Protein AF-A0A163MHA9-F1 (afdb_monomer_lite)

Organism: Absidia glauca (NCBI:txid4829)

Radius of gyration: 27.1 Å; chains: 1; bounding box: 53×77×55 Å

Structure (mmCIF, N/CA/C/O backbone):
data_AF-A0A163MHA9-F1
#
_entry.id   AF-A0A163MHA9-F1
#
loop_
_atom_site.group_PDB
_atom_site.id
_atom_site.type_symbol
_atom_site.label_atom_id
_atom_site.label_alt_id
_atom_site.label_comp_id
_atom_site.label_asym_id
_atom_site.label_entity_id
_atom_site.label_seq_id
_atom_site.pdbx_PDB_ins_code
_atom_site.Cartn_x
_atom_site.Cartn_y
_atom_site.Cartn_z
_atom_site.occupancy
_atom_site.B_iso_or_equiv
_atom_site.auth_seq_id
_atom_site.auth_comp_id
_atom_site.auth_asym_id
_atom_site.auth_atom_id
_atom_site.pdbx_PDB_model_num
ATOM 1 N N . MET A 1 1 ? 33.458 3.943 -5.146 1.00 76.56 1 MET A N 1
ATOM 2 C CA . MET A 1 1 ? 33.722 3.329 -6.462 1.00 76.56 1 MET A CA 1
ATOM 3 C C . MET A 1 1 ? 32.455 3.453 -7.297 1.00 76.56 1 MET A C 1
ATOM 5 O O . MET A 1 1 ? 31.377 3.385 -6.712 1.00 76.56 1 MET A O 1
ATOM 9 N N . LYS A 1 2 ? 32.575 3.776 -8.588 1.00 82.62 2 LYS A N 1
ATOM 10 C CA . LYS A 1 2 ? 31.439 3.787 -9.519 1.00 82.62 2 LYS A CA 1
ATOM 11 C C . LYS A 1 2 ? 31.472 2.473 -10.280 1.00 82.62 2 LYS A C 1
ATOM 13 O O . LYS A 1 2 ? 32.533 2.117 -10.787 1.00 82.62 2 LYS A O 1
ATOM 18 N N . ASP A 1 3 ? 30.336 1.804 -10.356 1.00 88.81 3 ASP A N 1
ATOM 19 C CA . ASP A 1 3 ? 30.213 0.574 -11.123 1.00 88.81 3 ASP A CA 1
ATOM 20 C C . ASP A 1 3 ? 29.997 0.955 -12.587 1.00 88.81 3 ASP A C 1
ATOM 22 O O . ASP A 1 3 ? 29.201 1.844 -12.901 1.00 88.81 3 ASP A O 1
ATOM 26 N N . ILE A 1 4 ? 30.770 0.345 -13.485 1.00 91.00 4 ILE A N 1
ATOM 27 C CA . ILE A 1 4 ? 30.761 0.702 -14.911 1.00 91.00 4 ILE A CA 1
ATOM 28 C C . ILE A 1 4 ? 29.428 0.294 -15.542 1.00 91.00 4 ILE A C 1
ATOM 30 O O . ILE A 1 4 ? 28.826 1.076 -16.278 1.00 91.00 4 ILE A O 1
ATOM 34 N N . TYR A 1 5 ? 28.951 -0.900 -15.203 1.00 93.06 5 TYR A N 1
ATOM 35 C CA . TYR A 1 5 ? 27.735 -1.488 -15.735 1.00 93.06 5 TYR A CA 1
ATOM 36 C C . TYR A 1 5 ? 27.080 -2.353 -14.667 1.00 93.06 5 TYR A C 1
ATOM 38 O O . TYR A 1 5 ? 27.749 -3.186 -14.059 1.00 93.06 5 TYR A O 1
ATOM 46 N N . GLN A 1 6 ? 25.781 -2.161 -14.464 1.00 93.06 6 GLN A N 1
ATOM 47 C CA . GLN A 1 6 ? 24.965 -3.068 -13.676 1.00 93.06 6 GLN A CA 1
ATOM 48 C C . GLN A 1 6 ? 23.602 -3.219 -14.339 1.00 93.06 6 GLN A C 1
ATOM 50 O O . GLN A 1 6 ? 22.958 -2.228 -14.701 1.00 93.06 6 GLN A O 1
ATOM 55 N N . ASP A 1 7 ? 23.152 -4.460 -14.440 1.00 93.25 7 ASP A N 1
ATOM 56 C CA . ASP A 1 7 ? 21.848 -4.819 -14.956 1.00 93.25 7 ASP A CA 1
ATOM 57 C C . ASP A 1 7 ? 21.067 -5.729 -14.005 1.00 93.25 7 ASP A C 1
ATOM 59 O O . ASP A 1 7 ? 21.608 -6.334 -13.075 1.00 93.25 7 ASP A O 1
ATOM 63 N N . ASP A 1 8 ? 19.757 -5.762 -14.228 1.00 94.56 8 ASP A N 1
ATOM 64 C CA . ASP A 1 8 ? 18.830 -6.684 -13.589 1.00 94.56 8 ASP A CA 1
ATOM 65 C C . ASP A 1 8 ? 17.673 -6.997 -14.548 1.00 94.56 8 ASP A C 1
ATOM 67 O O . ASP A 1 8 ? 17.278 -6.155 -15.361 1.00 94.56 8 ASP A O 1
ATOM 71 N N . GLU A 1 9 ? 17.121 -8.203 -14.458 1.00 94.06 9 GLU A N 1
ATOM 72 C CA . GLU A 1 9 ? 16.123 -8.716 -15.400 1.00 94.06 9 GLU A CA 1
ATOM 73 C C . GLU A 1 9 ? 14.860 -9.211 -14.685 1.00 94.06 9 GLU A C 1
ATOM 75 O O . GLU A 1 9 ? 14.915 -9.828 -13.620 1.00 94.06 9 GLU A O 1
ATOM 80 N N . LEU A 1 10 ? 13.697 -8.963 -15.289 1.00 94.31 10 LEU A N 1
ATOM 81 C CA . LEU A 1 10 ? 12.388 -9.379 -14.795 1.00 94.31 10 LEU A CA 1
ATOM 82 C C . LEU A 1 10 ? 11.607 -10.092 -15.899 1.00 94.31 10 LEU A C 1
ATOM 84 O O . LEU A 1 10 ? 11.450 -9.565 -16.998 1.00 94.31 10 LEU A O 1
ATOM 88 N N . ILE A 1 11 ? 11.092 -11.277 -15.582 1.00 93.25 11 ILE A N 1
ATOM 89 C CA . ILE A 1 11 ? 10.260 -12.077 -16.484 1.00 93.25 11 ILE A CA 1
ATOM 90 C C . ILE A 1 11 ? 8.808 -11.607 -16.353 1.00 93.25 11 ILE A C 1
ATOM 92 O O . ILE A 1 11 ? 8.293 -11.493 -15.239 1.00 93.25 11 ILE A O 1
ATOM 96 N N . ILE A 1 12 ? 8.156 -11.338 -17.482 1.00 92.31 12 ILE A N 1
ATOM 97 C CA . ILE A 1 12 ? 6.740 -10.978 -17.550 1.00 92.31 12 ILE A CA 1
ATOM 98 C C . ILE A 1 12 ? 5.920 -12.272 -17.707 1.00 92.31 12 ILE A C 1
ATOM 100 O O . ILE A 1 12 ? 6.191 -13.057 -18.615 1.00 92.31 12 ILE A O 1
ATOM 104 N N . PRO A 1 13 ? 4.922 -12.528 -16.843 1.00 90.38 13 PRO A N 1
ATOM 105 C CA . PRO A 1 13 ? 4.033 -13.672 -16.996 1.00 90.38 13 PRO A CA 1
ATOM 106 C C . PRO A 1 13 ? 3.066 -13.480 -18.174 1.00 90.38 13 PRO A C 1
ATOM 108 O O . PRO A 1 13 ? 2.717 -12.358 -18.548 1.00 90.38 13 PRO A O 1
ATOM 111 N N . GLN A 1 14 ? 2.575 -14.592 -18.722 1.00 87.75 14 GLN A N 1
ATOM 112 C CA . GLN A 1 14 ? 1.603 -14.577 -19.815 1.00 87.75 14 GLN A CA 1
ATOM 113 C C . GLN A 1 14 ? 0.304 -13.865 -19.402 1.00 87.75 14 GLN A C 1
ATOM 115 O O . GLN A 1 14 ? -0.155 -13.981 -18.266 1.00 87.75 14 GLN A O 1
ATOM 120 N N . GLY A 1 15 ? -0.295 -13.119 -20.334 1.00 85.56 15 GLY A N 1
ATOM 121 C CA . GLY A 1 15 ? -1.545 -12.383 -20.102 1.00 85.56 15 GLY A CA 1
ATOM 122 C C . GLY A 1 15 ? -1.376 -10.981 -19.504 1.00 85.56 15 GLY A C 1
ATOM 123 O O . GLY A 1 15 ? -2.373 -10.290 -19.296 1.00 85.56 15 GLY A O 1
ATOM 124 N N . VAL A 1 16 ? -0.140 -10.527 -19.276 1.00 92.69 16 VAL A N 1
ATOM 125 C CA . VAL A 1 16 ? 0.163 -9.157 -18.841 1.00 92.69 16 VAL A CA 1
ATOM 126 C C . VAL A 1 16 ? 0.872 -8.406 -19.961 1.00 92.69 16 VAL A C 1
ATOM 128 O O . VAL A 1 16 ? 1.881 -8.866 -20.488 1.00 92.69 16 VAL A O 1
ATOM 131 N N . LYS A 1 17 ? 0.364 -7.224 -20.318 1.00 92.06 17 LYS A N 1
ATOM 132 C CA . LYS A 1 17 ? 1.016 -6.333 -21.285 1.00 92.06 17 LYS A CA 1
ATOM 133 C C . LYS A 1 17 ? 1.633 -5.155 -20.546 1.00 92.06 17 LYS A C 1
ATOM 135 O O . LYS A 1 17 ? 0.928 -4.403 -19.868 1.00 92.06 17 LYS A O 1
ATOM 140 N N . VAL A 1 18 ? 2.941 -4.984 -20.702 1.00 93.12 18 VAL A N 1
ATOM 141 C CA . VAL A 1 18 ? 3.684 -3.838 -20.172 1.00 93.12 18 VAL A CA 1
ATOM 142 C C . VAL A 1 18 ? 4.021 -2.905 -21.326 1.00 93.12 18 VAL A C 1
ATOM 144 O O . VAL A 1 18 ? 4.595 -3.338 -22.320 1.00 93.12 18 VAL A O 1
ATOM 147 N N . SER A 1 19 ? 3.692 -1.624 -21.198 1.00 92.25 19 SER A N 1
ATOM 148 C CA . SER A 1 19 ? 4.175 -0.582 -22.104 1.00 92.25 19 SER A CA 1
ATOM 149 C C . SER A 1 19 ? 5.026 0.429 -21.356 1.00 92.25 19 SER A C 1
ATOM 151 O O . SER A 1 19 ? 4.705 0.842 -20.242 1.00 92.25 19 SER A O 1
ATOM 153 N N . ILE A 1 20 ? 6.131 0.812 -21.989 1.00 91.44 20 ILE A N 1
ATOM 154 C CA . ILE A 1 20 ? 7.109 1.745 -21.442 1.00 91.44 20 ILE A CA 1
ATOM 155 C C . ILE A 1 20 ? 7.197 2.919 -22.406 1.00 91.44 20 ILE A C 1
ATOM 157 O O . ILE A 1 20 ? 7.550 2.747 -23.572 1.00 91.44 20 ILE A O 1
ATOM 161 N N . LYS A 1 21 ? 6.862 4.116 -21.922 1.00 89.81 21 LYS A N 1
ATOM 162 C CA . LYS A 1 21 ? 7.056 5.370 -22.655 1.00 89.81 21 LYS A CA 1
ATOM 163 C C . LYS A 1 21 ? 8.057 6.212 -21.878 1.00 89.81 21 LYS A C 1
ATOM 165 O O . LYS A 1 21 ? 7.737 6.751 -20.822 1.00 89.81 21 LYS A O 1
ATOM 170 N N . ALA A 1 22 ? 9.285 6.293 -22.388 1.00 86.50 22 ALA A N 1
ATOM 171 C CA . ALA A 1 22 ? 10.429 6.855 -21.671 1.00 86.50 22 ALA A CA 1
ATOM 172 C C . ALA A 1 22 ? 10.659 6.165 -20.310 1.00 86.50 22 ALA A C 1
ATOM 174 O O . ALA A 1 22 ? 11.219 5.075 -20.269 1.00 86.50 22 ALA A O 1
ATOM 175 N N . ARG A 1 23 ? 10.228 6.782 -19.204 1.00 89.06 23 ARG A N 1
ATOM 176 C CA . ARG A 1 23 ? 10.340 6.237 -17.835 1.00 89.06 23 ARG A CA 1
ATOM 177 C C . ARG A 1 23 ? 8.986 6.139 -17.124 1.00 89.06 23 ARG A C 1
ATOM 179 O O . ARG A 1 23 ? 8.941 5.996 -15.905 1.00 89.06 23 ARG A O 1
ATOM 186 N N . ASP A 1 24 ? 7.898 6.227 -17.882 1.00 92.31 24 ASP A N 1
ATOM 187 C CA . ASP A 1 24 ? 6.545 5.970 -17.398 1.00 92.31 24 ASP A CA 1
ATOM 188 C C . ASP A 1 24 ? 6.158 4.541 -17.791 1.00 92.31 24 ASP A C 1
ATOM 190 O O . ASP A 1 24 ? 6.175 4.179 -18.975 1.00 92.31 24 ASP A O 1
ATOM 194 N N . ILE A 1 25 ? 5.872 3.717 -16.782 1.00 93.56 25 ILE A N 1
ATOM 195 C CA . ILE A 1 25 ? 5.548 2.301 -16.940 1.00 93.56 25 ILE A CA 1
ATOM 196 C C . ILE A 1 25 ? 4.056 2.128 -16.722 1.00 93.56 25 ILE A C 1
ATOM 198 O O . ILE A 1 25 ? 3.528 2.427 -15.652 1.00 93.56 25 ILE A O 1
ATOM 202 N N . THR A 1 26 ? 3.392 1.574 -17.723 1.00 94.81 26 THR A N 1
ATOM 203 C CA . THR A 1 26 ? 1.983 1.196 -17.652 1.00 94.81 26 THR A CA 1
ATOM 204 C C . THR A 1 26 ? 1.870 -0.313 -17.791 1.00 94.81 26 THR A C 1
ATOM 206 O O . THR A 1 26 ? 2.299 -0.878 -18.799 1.00 94.81 26 THR A O 1
ATOM 209 N N . VAL A 1 27 ? 1.300 -0.962 -16.782 1.00 95.38 27 VAL A N 1
ATOM 210 C CA . VAL A 1 27 ? 1.062 -2.405 -16.746 1.00 95.38 27 VAL A CA 1
ATOM 211 C C . VAL A 1 27 ? -0.433 -2.638 -16.882 1.00 95.38 27 VAL A C 1
ATOM 213 O O . VAL A 1 27 ? -1.231 -2.068 -16.140 1.00 95.38 27 VAL A O 1
ATOM 216 N N . THR A 1 28 ? -0.814 -3.473 -17.838 1.00 94.56 28 THR A N 1
ATOM 217 C CA . THR A 1 28 ? -2.210 -3.815 -18.109 1.00 94.56 28 THR A CA 1
ATOM 218 C C . THR A 1 28 ? -2.400 -5.318 -17.964 1.00 94.56 28 THR A C 1
ATOM 220 O O . THR A 1 28 ? -1.591 -6.108 -18.455 1.00 94.56 28 THR A O 1
ATOM 223 N N . GLY A 1 29 ? -3.449 -5.705 -17.249 1.00 93.06 29 GLY A N 1
ATOM 224 C CA . GLY A 1 29 ? -3.786 -7.096 -16.984 1.00 93.06 29 GLY A CA 1
ATOM 225 C C . GLY A 1 29 ? -5.294 -7.286 -16.818 1.00 93.06 29 GLY A C 1
ATOM 226 O O . GLY A 1 29 ? -6.061 -6.344 -17.032 1.00 93.06 29 GLY A O 1
ATOM 227 N N . PRO A 1 30 ? -5.735 -8.492 -16.432 1.00 92.00 30 PRO A N 1
ATOM 228 C CA . PRO A 1 30 ? -7.154 -8.844 -16.382 1.00 92.00 30 PRO A CA 1
ATOM 229 C C . PRO A 1 30 ? -7.948 -8.019 -15.360 1.00 92.00 30 PRO A C 1
ATOM 231 O O . PRO A 1 30 ? -9.094 -7.667 -15.621 1.00 92.00 30 PRO A O 1
ATOM 234 N N . ARG A 1 31 ? -7.348 -7.665 -14.214 1.00 87.81 31 ARG A N 1
ATOM 235 C CA . ARG A 1 31 ? -8.032 -6.905 -13.151 1.00 87.81 31 ARG A CA 1
ATOM 236 C C . ARG A 1 31 ? -8.039 -5.392 -13.367 1.00 87.81 31 ARG A C 1
ATOM 238 O O . ARG A 1 31 ? -8.705 -4.677 -12.619 1.00 87.81 31 ARG A O 1
ATOM 245 N N . GLY A 1 32 ? -7.264 -4.888 -14.327 1.00 91.00 32 GLY A N 1
ATOM 246 C CA . GLY A 1 32 ? -7.177 -3.462 -14.623 1.00 91.00 32 GLY A CA 1
ATOM 247 C C . GLY A 1 32 ? -5.791 -3.007 -15.065 1.00 91.00 32 GLY A C 1
ATOM 248 O O . GLY A 1 32 ? -4.933 -3.793 -15.472 1.00 91.00 32 GLY A O 1
ATOM 249 N N . THR A 1 33 ? -5.585 -1.695 -14.987 1.00 94.06 33 THR A N 1
ATOM 250 C CA . THR A 1 33 ? -4.381 -1.021 -15.474 1.00 94.06 33 THR A CA 1
ATOM 251 C C . THR A 1 33 ? -3.737 -0.202 -14.365 1.00 94.06 33 THR A C 1
ATOM 253 O O . THR A 1 33 ? -4.425 0.565 -13.694 1.00 94.06 33 THR A O 1
ATOM 256 N N . LEU A 1 34 ? -2.421 -0.323 -14.201 1.00 94.88 34 LEU A N 1
ATOM 257 C CA . LEU A 1 34 ? -1.630 0.462 -13.255 1.00 94.88 34 LEU A CA 1
ATOM 258 C C . LEU A 1 34 ? -0.590 1.290 -14.005 1.00 94.88 34 LEU A C 1
ATOM 260 O O . LEU A 1 34 ? -0.000 0.829 -14.982 1.00 94.88 34 LEU A O 1
ATOM 264 N N . ASN A 1 35 ? -0.360 2.512 -13.535 1.00 94.62 35 ASN A N 1
ATOM 265 C CA . ASN A 1 35 ? 0.636 3.424 -14.083 1.00 94.62 35 ASN A CA 1
ATOM 266 C C . ASN A 1 35 ? 1.564 3.906 -12.964 1.00 94.62 35 ASN A C 1
ATOM 268 O O . ASN A 1 35 ? 1.091 4.307 -11.898 1.00 94.62 35 ASN A O 1
ATOM 272 N N . LYS A 1 36 ? 2.875 3.893 -13.212 1.00 93.62 36 LYS A N 1
ATOM 273 C CA . LYS A 1 36 ? 3.883 4.475 -12.323 1.00 93.62 36 LYS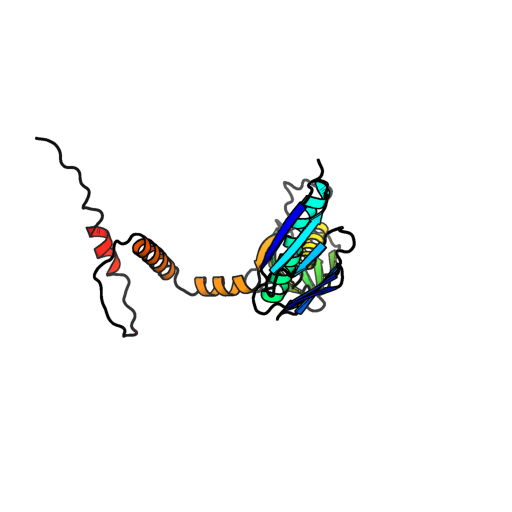 A CA 1
ATOM 274 C C . LYS A 1 36 ? 4.894 5.293 -13.118 1.00 93.62 36 LYS A C 1
ATOM 276 O O . LYS A 1 36 ? 5.467 4.835 -14.106 1.00 93.62 36 LYS A O 1
ATOM 281 N N . ASN A 1 37 ? 5.141 6.503 -12.624 1.00 93.81 37 ASN A N 1
ATOM 282 C CA . ASN A 1 37 ? 6.129 7.428 -13.160 1.00 93.81 37 ASN A CA 1
ATOM 283 C C . ASN A 1 37 ? 7.458 7.273 -12.410 1.00 93.81 37 ASN A C 1
ATOM 285 O O . ASN A 1 37 ? 7.518 7.455 -11.193 1.00 93.81 37 ASN A O 1
ATOM 289 N N . LEU A 1 38 ? 8.533 6.969 -13.140 1.00 91.81 38 LEU A N 1
ATOM 290 C CA . LEU A 1 38 ? 9.882 6.792 -12.593 1.00 91.81 38 LEU A CA 1
ATOM 291 C C . LEU A 1 38 ? 10.881 7.806 -13.165 1.00 91.81 38 LEU A C 1
ATOM 293 O O . LEU A 1 38 ? 12.087 7.561 -13.181 1.00 91.81 38 LEU A O 1
ATOM 297 N N . ARG A 1 39 ? 10.412 8.975 -13.621 1.00 90.50 39 ARG A N 1
ATOM 298 C CA . ARG A 1 39 ? 11.268 9.996 -14.255 1.00 90.50 39 ARG A CA 1
ATOM 299 C C . ARG A 1 39 ? 12.396 10.497 -13.355 1.00 90.50 39 ARG A C 1
ATOM 301 O O . ARG A 1 39 ? 13.461 10.838 -13.858 1.00 90.50 39 ARG A O 1
ATOM 308 N N . HIS A 1 40 ? 12.180 10.496 -12.041 1.00 90.25 40 HIS A N 1
ATOM 309 C CA . HIS A 1 40 ? 13.166 10.919 -11.046 1.00 90.25 40 HIS A CA 1
ATOM 310 C C . HIS A 1 40 ? 14.393 9.991 -10.956 1.00 90.25 40 HIS A C 1
ATOM 312 O O . HIS A 1 40 ? 15.431 10.399 -10.439 1.00 90.25 40 HIS A O 1
ATOM 318 N N . LEU A 1 41 ? 14.298 8.752 -11.451 1.00 89.62 41 LEU A N 1
ATOM 319 C CA . LEU A 1 41 ? 15.397 7.790 -11.437 1.00 89.62 41 LEU A CA 1
ATOM 320 C C . LEU A 1 41 ? 16.134 7.807 -12.774 1.00 89.62 41 LEU A C 1
ATOM 322 O O . LEU A 1 41 ? 15.527 7.690 -13.837 1.00 89.62 41 LEU A O 1
ATOM 326 N N . ASN A 1 42 ? 17.462 7.893 -12.718 1.00 88.75 42 ASN A N 1
ATOM 327 C CA . ASN A 1 42 ? 18.338 7.786 -13.885 1.00 88.75 42 ASN A CA 1
ATOM 328 C C . ASN A 1 42 ? 18.661 6.319 -14.177 1.00 88.75 42 ASN A C 1
ATOM 330 O O . ASN A 1 42 ? 19.766 5.856 -13.910 1.00 88.75 42 ASN A O 1
ATOM 334 N N . ILE A 1 43 ? 17.660 5.593 -14.673 1.00 90.25 43 ILE A N 1
ATOM 335 C CA . ILE A 1 43 ? 17.750 4.179 -15.051 1.00 90.25 43 ILE A CA 1
ATOM 336 C C . ILE A 1 43 ? 17.214 4.039 -16.471 1.00 90.25 43 ILE A C 1
ATOM 338 O O . ILE A 1 43 ? 16.252 4.713 -16.854 1.00 90.25 43 ILE A O 1
ATOM 342 N N . GLU A 1 44 ? 17.844 3.173 -17.251 1.00 91.00 44 GLU A N 1
ATOM 343 C CA . GLU A 1 44 ? 17.359 2.787 -18.564 1.00 91.00 44 GLU A CA 1
ATOM 344 C C . GLU A 1 44 ? 16.541 1.497 -18.454 1.00 91.00 44 GLU A C 1
ATOM 346 O O . GLU A 1 44 ? 16.971 0.532 -17.823 1.00 91.00 44 GLU A O 1
ATOM 351 N N . ILE A 1 45 ? 15.348 1.486 -19.047 1.00 92.12 45 ILE A N 1
ATOM 352 C CA . ILE A 1 45 ? 14.440 0.336 -19.015 1.00 92.12 45 ILE A CA 1
ATOM 353 C C . ILE A 1 45 ? 14.201 -0.103 -20.450 1.00 92.12 45 ILE A C 1
ATOM 355 O O . ILE A 1 45 ? 13.718 0.679 -21.269 1.00 92.12 45 ILE A O 1
ATOM 359 N N . LYS A 1 46 ? 14.566 -1.345 -20.758 1.00 90.56 46 LYS A N 1
ATOM 360 C CA . LYS A 1 46 ? 14.489 -1.918 -22.102 1.00 90.56 46 LYS A CA 1
ATOM 361 C C . LYS A 1 46 ? 13.759 -3.250 -22.073 1.00 90.56 46 LYS A C 1
ATOM 363 O O . LYS A 1 46 ? 13.803 -3.974 -21.082 1.00 90.56 46 LYS A O 1
ATOM 368 N N . PHE A 1 47 ? 13.138 -3.597 -23.192 1.00 90.12 47 PHE A N 1
ATOM 369 C CA . PHE A 1 47 ? 12.703 -4.966 -23.437 1.00 90.12 47 PHE A CA 1
ATOM 370 C C . PHE A 1 47 ? 13.903 -5.788 -23.911 1.00 90.12 47 PHE A C 1
ATOM 372 O O . PHE A 1 47 ? 14.577 -5.414 -24.870 1.00 90.12 47 PHE A O 1
ATOM 379 N N . ALA A 1 48 ? 14.183 -6.893 -23.226 1.00 85.38 48 ALA A N 1
ATOM 380 C CA . ALA A 1 48 ? 15.189 -7.877 -23.613 1.00 85.38 48 ALA A CA 1
ATOM 381 C C . ALA A 1 48 ? 14.479 -9.094 -24.230 1.00 85.38 48 ALA A C 1
ATOM 383 O O . ALA A 1 48 ? 14.411 -10.166 -23.634 1.00 85.38 48 ALA A O 1
ATOM 384 N N . GLY A 1 49 ? 13.892 -8.905 -25.416 1.00 83.62 49 GLY A N 1
ATOM 385 C CA . GLY A 1 49 ? 13.016 -9.886 -26.071 1.00 83.62 49 GLY A CA 1
ATOM 386 C C . GLY A 1 49 ? 11.528 -9.590 -25.854 1.00 83.62 49 GLY A C 1
ATOM 387 O O . GLY A 1 49 ? 11.168 -8.458 -25.540 1.00 83.62 49 GLY A O 1
ATOM 388 N N . GLN A 1 50 ? 10.661 -10.592 -26.049 1.00 77.62 50 GLN A N 1
ATOM 389 C CA . GLN A 1 50 ? 9.202 -10.422 -25.921 1.00 77.62 50 GLN A CA 1
ATOM 390 C C . GLN A 1 50 ? 8.720 -10.462 -24.460 1.00 77.62 50 GLN A C 1
ATOM 392 O O . GLN A 1 50 ? 7.871 -9.660 -24.082 1.00 77.62 50 GLN A O 1
ATOM 397 N N . ASP A 1 51 ? 9.333 -11.308 -23.623 1.00 86.94 51 ASP A N 1
ATOM 398 C CA . ASP A 1 51 ? 8.807 -11.621 -22.282 1.00 86.94 51 ASP A CA 1
ATOM 399 C C . ASP A 1 51 ? 9.703 -11.147 -21.128 1.00 86.94 51 ASP A C 1
ATOM 401 O O . ASP A 1 51 ? 9.457 -11.476 -19.967 1.00 86.94 51 ASP A O 1
ATOM 405 N N . LYS A 1 52 ? 10.777 -10.400 -21.411 1.00 91.00 52 LYS A N 1
ATOM 406 C CA . LYS A 1 52 ? 11.720 -9.947 -20.378 1.00 91.00 52 LYS A CA 1
ATOM 407 C C . LYS A 1 52 ? 11.925 -8.442 -20.408 1.00 91.00 52 LYS A C 1
ATOM 409 O O . LYS A 1 52 ? 12.148 -7.840 -21.459 1.00 91.00 52 LYS A O 1
ATOM 414 N N . LEU A 1 53 ? 11.920 -7.851 -19.221 1.00 92.44 53 LEU A N 1
ATOM 415 C CA . LEU A 1 53 ? 12.329 -6.476 -18.972 1.00 92.44 53 LEU A CA 1
ATOM 416 C C . LEU A 1 53 ? 13.728 -6.454 -18.388 1.00 92.44 53 LEU A C 1
ATOM 418 O O . LEU A 1 53 ? 14.030 -7.206 -17.466 1.00 92.44 53 LEU A O 1
ATOM 422 N N . LYS A 1 54 ? 14.554 -5.553 -18.903 1.00 93.44 54 LYS A N 1
ATOM 423 C CA . LYS A 1 54 ? 15.916 -5.325 -18.448 1.00 93.44 54 LYS A CA 1
ATOM 424 C C . LYS A 1 54 ? 16.053 -3.897 -17.944 1.00 93.44 54 LYS A C 1
ATOM 426 O O . LYS A 1 54 ? 15.699 -2.942 -18.637 1.00 93.44 54 LYS A O 1
ATOM 431 N N . PHE A 1 55 ? 16.571 -3.767 -16.733 1.00 93.81 55 PHE A N 1
ATOM 432 C CA . PHE A 1 55 ? 16.872 -2.501 -16.079 1.00 93.81 55 PHE A CA 1
ATOM 433 C C . PHE A 1 55 ? 18.384 -2.328 -16.077 1.00 93.81 55 PHE A C 1
ATOM 435 O O . PHE A 1 55 ? 19.094 -3.210 -15.603 1.00 93.81 55 PHE A O 1
ATOM 442 N N . VAL A 1 56 ? 18.877 -1.217 -16.617 1.00 92.94 56 VAL A N 1
ATOM 443 C CA . VAL A 1 56 ? 20.312 -0.982 -16.799 1.00 92.94 56 VAL A CA 1
ATOM 444 C C . VAL A 1 56 ? 20.704 0.366 -16.218 1.00 92.94 56 VAL A C 1
ATOM 446 O O . VAL A 1 56 ? 20.023 1.377 -16.416 1.00 92.94 56 VAL A O 1
ATOM 449 N N . VAL A 1 57 ? 21.838 0.386 -15.521 1.00 93.75 57 VAL A N 1
ATOM 450 C CA . VAL A 1 57 ? 22.517 1.612 -15.103 1.00 93.75 57 VAL A CA 1
ATOM 451 C C . VAL A 1 57 ? 23.960 1.567 -15.578 1.00 93.75 57 VAL A C 1
ATOM 453 O O . VAL A 1 57 ? 24.685 0.603 -15.339 1.00 93.75 57 VAL A O 1
ATOM 456 N N . TYR A 1 58 ? 24.381 2.658 -16.209 1.00 92.19 58 TYR A N 1
ATOM 457 C CA . TYR A 1 58 ? 25.764 2.894 -16.604 1.00 92.19 58 TYR A CA 1
ATOM 458 C C . TYR A 1 58 ? 26.415 3.879 -15.638 1.00 92.19 58 TYR A C 1
ATOM 460 O O . TYR A 1 58 ? 25.795 4.872 -15.249 1.00 92.19 58 TYR A O 1
ATOM 468 N N . HIS A 1 59 ? 27.668 3.619 -15.267 1.00 91.56 59 HIS A N 1
ATOM 469 C CA . HIS A 1 59 ? 28.471 4.498 -14.408 1.00 91.56 59 HIS A CA 1
ATOM 470 C C . HIS A 1 59 ? 27.762 4.921 -13.106 1.00 91.56 59 HIS A C 1
ATOM 472 O O . HIS A 1 59 ? 27.854 6.069 -12.655 1.00 91.56 59 HIS A O 1
ATOM 478 N N . GLY A 1 60 ? 27.041 3.981 -12.494 1.00 89.69 60 GLY A N 1
ATOM 479 C CA . GLY A 1 60 ? 26.249 4.211 -11.295 1.00 89.69 60 GLY A CA 1
ATOM 480 C C . GLY A 1 60 ? 27.117 4.305 -10.042 1.00 89.69 60 GLY A C 1
ATOM 481 O O . GLY A 1 60 ? 27.979 3.469 -9.785 1.00 89.69 60 GLY A O 1
ATOM 482 N N . GLY A 1 61 ? 26.870 5.311 -9.204 1.00 92.06 61 GLY A N 1
ATOM 483 C CA . GLY A 1 61 ? 27.304 5.239 -7.807 1.00 92.06 61 GLY A CA 1
ATOM 484 C C . GLY A 1 61 ? 26.470 4.213 -7.029 1.00 92.06 61 GLY A C 1
ATOM 485 O O . GLY A 1 61 ? 25.358 3.880 -7.439 1.00 92.06 61 GLY A O 1
ATOM 486 N N . ARG A 1 62 ? 26.938 3.797 -5.845 1.00 91.00 62 ARG A N 1
ATOM 487 C CA . ARG A 1 62 ? 26.250 2.820 -4.970 1.00 91.00 62 ARG A CA 1
ATOM 488 C C . ARG A 1 62 ? 24.746 3.088 -4.783 1.00 91.00 62 ARG A C 1
ATOM 490 O O . ARG A 1 62 ? 23.952 2.154 -4.761 1.00 91.00 62 ARG A O 1
ATOM 497 N N . LYS A 1 63 ? 24.345 4.362 -4.661 1.00 90.62 63 LYS A N 1
ATOM 498 C CA . LYS A 1 63 ? 22.931 4.761 -4.523 1.00 90.62 63 LYS A CA 1
ATOM 499 C C . LYS A 1 63 ? 22.107 4.449 -5.778 1.00 90.62 63 LYS A C 1
ATOM 501 O O . LYS A 1 63 ? 20.998 3.953 -5.652 1.00 90.62 63 LYS A O 1
ATOM 506 N N . HIS A 1 64 ? 22.654 4.703 -6.965 1.00 90.69 64 HIS A N 1
ATOM 507 C CA . HIS A 1 64 ? 21.968 4.457 -8.237 1.00 90.69 64 HIS A CA 1
ATOM 508 C C . HIS A 1 64 ? 21.838 2.965 -8.537 1.00 90.69 64 HIS A C 1
ATOM 510 O O . HIS A 1 64 ? 20.787 2.523 -8.986 1.00 90.69 64 HIS A O 1
ATOM 516 N N . VAL A 1 65 ? 22.874 2.186 -8.218 1.00 92.12 65 VAL A N 1
ATOM 517 C CA . VAL A 1 65 ? 22.855 0.724 -8.361 1.00 92.12 65 VAL A CA 1
ATOM 518 C C . VAL A 1 65 ? 21.759 0.097 -7.494 1.00 92.12 65 VAL A C 1
ATOM 520 O O . VAL A 1 65 ? 21.009 -0.755 -7.963 1.00 92.12 65 VAL A O 1
ATOM 523 N N . ALA A 1 66 ? 21.578 0.580 -6.260 1.00 91.81 66 ALA A N 1
ATOM 524 C CA . ALA A 1 66 ? 20.511 0.099 -5.381 1.00 91.81 66 ALA A CA 1
ATOM 525 C C . ALA A 1 66 ? 19.098 0.347 -5.948 1.00 91.81 66 ALA A C 1
ATOM 527 O O . ALA A 1 66 ? 18.195 -0.461 -5.725 1.00 91.81 66 ALA A O 1
ATOM 528 N N . CYS A 1 67 ? 18.901 1.429 -6.711 1.00 92.62 67 CYS A N 1
ATOM 529 C CA . CYS A 1 67 ? 17.603 1.763 -7.296 1.00 92.62 67 CYS A CA 1
ATOM 530 C C . CYS A 1 67 ? 17.125 0.740 -8.339 1.00 92.62 67 CYS A C 1
ATOM 532 O O . CYS A 1 67 ? 15.916 0.608 -8.518 1.00 92.62 67 CYS A O 1
ATOM 534 N N . ILE A 1 68 ? 18.031 -0.004 -8.988 1.00 93.88 68 ILE A N 1
ATOM 535 C CA . ILE A 1 68 ? 17.677 -1.032 -9.983 1.00 93.88 68 ILE A CA 1
ATOM 536 C C . ILE A 1 68 ? 16.713 -2.054 -9.371 1.00 93.88 68 ILE A C 1
ATOM 538 O O . ILE A 1 68 ? 15.616 -2.283 -9.883 1.00 93.88 68 ILE A O 1
ATOM 542 N N . ARG A 1 69 ? 17.084 -2.604 -8.210 1.00 93.62 69 ARG A N 1
ATOM 543 C CA . ARG A 1 69 ? 16.288 -3.618 -7.512 1.00 93.62 69 ARG A CA 1
ATOM 544 C C . ARG A 1 69 ? 14.967 -3.055 -6.984 1.00 93.62 69 ARG A C 1
ATOM 546 O O . ARG A 1 69 ? 13.963 -3.770 -6.949 1.00 93.62 69 ARG A O 1
ATOM 553 N N . THR A 1 70 ? 14.944 -1.777 -6.604 1.00 93.88 70 THR A N 1
ATOM 554 C CA . THR A 1 70 ? 13.709 -1.083 -6.215 1.00 93.88 70 THR A CA 1
ATOM 555 C C . THR A 1 70 ? 12.741 -1.014 -7.389 1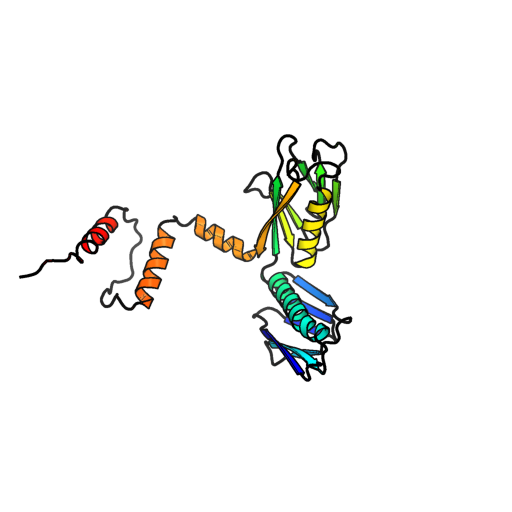.00 93.88 70 THR A C 1
ATOM 557 O O . THR A 1 70 ? 11.593 -1.426 -7.249 1.00 93.88 70 THR A O 1
ATOM 560 N N . VAL A 1 71 ? 13.203 -0.577 -8.565 1.00 94.19 71 VAL A N 1
ATOM 561 C CA . VAL A 1 71 ? 12.362 -0.503 -9.768 1.00 94.19 71 VAL A CA 1
ATOM 562 C C . VAL A 1 71 ? 11.875 -1.885 -10.189 1.00 94.19 71 VAL A C 1
ATOM 564 O O . VAL A 1 71 ? 10.681 -2.051 -10.433 1.00 94.19 71 VAL A O 1
ATOM 567 N N . ARG A 1 72 ? 12.754 -2.895 -10.188 1.00 94.62 72 ARG A N 1
ATOM 568 C CA . ARG A 1 72 ? 12.356 -4.286 -10.444 1.00 94.62 72 ARG A CA 1
ATOM 569 C C . ARG A 1 72 ? 11.218 -4.721 -9.519 1.00 94.62 72 ARG A C 1
ATOM 571 O O . ARG A 1 72 ? 10.239 -5.302 -9.981 1.00 94.62 72 ARG A O 1
ATOM 578 N N . SER A 1 73 ? 11.335 -4.427 -8.225 1.00 95.31 73 SER A N 1
ATOM 579 C CA . SER A 1 73 ? 10.328 -4.802 -7.225 1.00 95.31 73 SER A CA 1
ATOM 580 C C . SER A 1 73 ? 9.005 -4.066 -7.444 1.00 95.31 73 SER A C 1
ATOM 582 O O . SER A 1 73 ? 7.949 -4.687 -7.369 1.00 95.31 73 SER A O 1
ATOM 584 N N . LEU A 1 74 ? 9.049 -2.772 -7.776 1.00 94.25 74 LEU A N 1
ATOM 585 C CA . LEU A 1 74 ? 7.852 -1.986 -8.094 1.00 94.25 74 LEU A CA 1
ATOM 586 C C . LEU A 1 74 ? 7.106 -2.560 -9.302 1.00 94.25 74 LEU A C 1
ATOM 588 O O . LEU A 1 74 ? 5.895 -2.760 -9.238 1.00 94.25 74 LEU A O 1
ATOM 592 N N . VAL A 1 75 ? 7.822 -2.884 -10.382 1.00 94.12 75 VAL A N 1
ATOM 593 C CA . VAL A 1 75 ? 7.213 -3.483 -11.579 1.00 94.12 75 VAL A CA 1
ATOM 594 C C . VAL A 1 75 ? 6.651 -4.869 -11.277 1.00 94.12 75 VAL A C 1
ATOM 596 O O . VAL A 1 75 ? 5.524 -5.163 -11.668 1.00 94.12 75 VAL A O 1
ATOM 599 N N . ASN A 1 76 ? 7.376 -5.695 -10.522 1.00 95.00 76 ASN A N 1
ATOM 600 C CA . ASN A 1 76 ? 6.887 -7.008 -10.109 1.00 95.00 76 ASN A CA 1
ATOM 601 C C . ASN A 1 76 ? 5.595 -6.909 -9.276 1.00 95.00 76 ASN A C 1
ATOM 603 O O . ASN A 1 76 ? 4.640 -7.643 -9.519 1.00 95.00 76 ASN A O 1
ATOM 607 N N . ASN A 1 77 ? 5.523 -5.953 -8.346 1.00 95.44 77 ASN A N 1
ATOM 608 C CA . ASN A 1 77 ? 4.320 -5.717 -7.548 1.00 95.44 77 ASN A CA 1
ATOM 609 C C . ASN A 1 77 ? 3.140 -5.259 -8.414 1.00 95.44 77 ASN A C 1
ATOM 611 O O . ASN A 1 77 ? 2.023 -5.720 -8.196 1.00 95.44 77 ASN A O 1
ATOM 615 N N . MET A 1 78 ? 3.374 -4.411 -9.423 1.00 94.50 78 MET A N 1
ATOM 616 C CA . MET A 1 78 ? 2.325 -4.031 -10.376 1.00 94.50 78 MET A CA 1
ATOM 617 C C . MET A 1 78 ? 1.802 -5.238 -11.161 1.00 94.50 78 MET A C 1
ATOM 619 O O . MET A 1 78 ? 0.592 -5.380 -11.314 1.00 94.50 78 MET A O 1
ATOM 623 N N . ILE A 1 79 ? 2.692 -6.124 -11.624 1.00 94.31 79 ILE A N 1
ATOM 624 C CA . ILE A 1 79 ? 2.327 -7.351 -12.350 1.00 94.31 79 ILE A CA 1
ATOM 625 C C . ILE A 1 79 ? 1.466 -8.269 -11.469 1.00 94.31 79 ILE A C 1
ATOM 627 O O . ILE A 1 79 ? 0.410 -8.732 -11.902 1.00 94.31 79 ILE A O 1
ATOM 631 N N . ILE A 1 80 ? 1.876 -8.504 -10.219 1.00 93.88 80 ILE A N 1
ATOM 632 C CA . ILE A 1 80 ? 1.107 -9.312 -9.257 1.00 93.88 80 ILE A CA 1
ATOM 633 C C . ILE A 1 80 ? -0.243 -8.645 -8.946 1.00 93.88 80 ILE A C 1
ATOM 635 O O . ILE A 1 80 ? -1.269 -9.318 -8.857 1.00 93.88 80 ILE A O 1
ATOM 639 N N . GLY A 1 81 ? -0.267 -7.317 -8.840 1.00 93.38 81 GLY A N 1
ATOM 640 C CA . GLY A 1 81 ? -1.471 -6.535 -8.572 1.00 93.38 81 GLY A CA 1
ATOM 641 C C . GLY A 1 81 ? -2.535 -6.633 -9.667 1.00 93.38 81 GLY A C 1
ATOM 642 O O . GLY A 1 81 ? -3.712 -6.821 -9.362 1.00 93.38 81 GLY A O 1
ATOM 643 N N . VAL A 1 82 ? -2.143 -6.555 -10.944 1.00 93.31 82 VAL A N 1
ATOM 644 C CA . VAL A 1 82 ? -3.096 -6.652 -12.071 1.00 93.31 82 VAL A CA 1
ATOM 645 C C . VAL A 1 82 ? -3.538 -8.082 -12.385 1.00 93.31 82 VAL A C 1
ATOM 647 O O . VAL A 1 82 ? -4.571 -8.264 -13.028 1.00 93.31 82 VAL A O 1
ATOM 650 N N . THR A 1 83 ? -2.761 -9.084 -11.970 1.00 91.69 83 THR A N 1
ATOM 651 C CA . THR A 1 83 ? -3.088 -10.504 -12.166 1.00 91.69 83 THR A CA 1
ATOM 652 C C . THR A 1 83 ? -3.930 -11.012 -11.010 1.00 91.69 83 THR A C 1
ATOM 654 O O . THR A 1 83 ? -5.108 -11.294 -11.190 1.00 91.69 83 THR A O 1
ATOM 657 N N . LYS A 1 84 ? -3.352 -11.038 -9.809 1.00 91.19 84 LYS A N 1
ATOM 658 C CA . LYS A 1 84 ? -3.964 -11.640 -8.630 1.00 91.19 84 LYS A CA 1
ATOM 659 C C . LYS A 1 84 ? -4.635 -10.629 -7.703 1.00 91.19 84 LYS A C 1
ATOM 661 O O . LYS A 1 84 ? -5.670 -10.954 -7.136 1.00 91.19 84 LYS A O 1
ATOM 666 N N . GLY A 1 85 ? -4.084 -9.419 -7.554 1.00 92.50 85 GLY A N 1
ATOM 667 C CA . GLY A 1 85 ? -4.549 -8.377 -6.618 1.00 92.50 85 GLY A CA 1
ATOM 668 C C . GLY A 1 85 ? -4.144 -8.611 -5.156 1.00 92.50 85 GLY A C 1
ATOM 669 O O . GLY A 1 85 ? -3.826 -9.727 -4.759 1.00 92.50 85 GLY A O 1
ATOM 670 N N . PHE A 1 86 ? -4.165 -7.565 -4.330 1.00 94.62 86 PHE A N 1
ATOM 671 C CA . PHE A 1 86 ? -3.692 -7.609 -2.941 1.00 94.62 86 PHE A CA 1
ATOM 672 C C . PHE A 1 86 ? -4.833 -7.539 -1.926 1.00 94.62 86 PHE A C 1
ATOM 674 O O . PHE A 1 86 ? -5.810 -6.812 -2.127 1.00 94.62 86 PHE A O 1
ATOM 681 N N . GLN A 1 87 ? -4.674 -8.256 -0.810 1.00 93.31 87 GLN A N 1
ATOM 682 C CA . GLN A 1 87 ? -5.581 -8.190 0.330 1.00 93.31 87 GLN A CA 1
ATOM 683 C C . GLN A 1 87 ? -4.832 -8.129 1.654 1.00 93.31 87 GLN A C 1
ATOM 685 O O . GLN A 1 87 ? -4.017 -8.992 1.984 1.00 93.31 87 GLN A O 1
ATOM 690 N N . TYR A 1 88 ? -5.137 -7.098 2.433 1.00 95.06 88 TYR A N 1
ATOM 691 C CA . TYR A 1 88 ? -4.630 -6.931 3.786 1.00 95.06 88 TYR A CA 1
ATOM 692 C C . TYR A 1 88 ? -5.764 -7.211 4.757 1.00 95.06 88 TYR A C 1
ATOM 694 O O . TYR A 1 88 ? -6.832 -6.603 4.664 1.00 95.06 88 TYR A O 1
ATOM 702 N N . LYS A 1 89 ? -5.529 -8.128 5.692 1.00 94.06 89 LYS A N 1
ATOM 703 C CA . LYS A 1 89 ? -6.434 -8.343 6.817 1.00 94.06 89 LYS A CA 1
ATOM 704 C C . LYS A 1 89 ? -5.941 -7.509 7.987 1.00 94.06 89 LYS A C 1
ATOM 706 O O . LYS A 1 89 ? -4.749 -7.504 8.298 1.00 94.06 89 LYS A O 1
ATOM 711 N N . MET A 1 90 ? -6.849 -6.781 8.614 1.00 94.56 90 MET A N 1
ATOM 712 C CA . MET A 1 90 ? -6.594 -6.022 9.826 1.00 94.56 90 MET A CA 1
ATOM 713 C C . MET A 1 90 ? -7.517 -6.508 10.929 1.00 94.56 90 MET A C 1
ATOM 715 O O . MET A 1 90 ? -8.699 -6.730 10.694 1.00 94.56 90 MET A O 1
ATOM 719 N N . ARG A 1 91 ? -6.995 -6.636 12.142 1.00 93.56 91 ARG A N 1
ATOM 720 C CA . ARG A 1 91 ? -7.756 -7.092 13.303 1.00 93.56 91 ARG A CA 1
ATOM 721 C C . ARG A 1 91 ? -7.846 -6.009 14.356 1.00 93.56 91 ARG A C 1
ATOM 723 O O . ARG A 1 91 ? -6.887 -5.262 14.573 1.00 93.56 91 ARG A O 1
ATOM 730 N N . TYR A 1 92 ? -9.000 -5.947 15.007 1.00 93.69 92 TYR A N 1
ATOM 731 C CA . TYR A 1 92 ? -9.224 -5.050 16.130 1.00 93.69 92 TYR A CA 1
ATOM 732 C C . TYR A 1 92 ? -8.714 -5.710 17.407 1.00 93.69 92 TYR A C 1
ATOM 734 O O . TYR A 1 92 ? -8.994 -6.876 17.681 1.00 93.69 92 TYR A O 1
ATOM 742 N N . VAL A 1 93 ? -7.960 -4.951 18.190 1.00 93.56 93 VAL A N 1
ATOM 743 C CA . VAL A 1 93 ? -7.501 -5.344 19.518 1.00 93.56 93 VAL A CA 1
ATOM 744 C C . VAL A 1 93 ? -8.077 -4.340 20.496 1.00 93.56 93 VAL A C 1
ATOM 746 O O . VAL A 1 93 ? -7.923 -3.133 20.315 1.00 93.56 93 VAL A O 1
ATOM 749 N N . TYR A 1 94 ? -8.778 -4.836 21.509 1.00 93.00 94 TYR A N 1
ATOM 750 C CA . TYR A 1 94 ? -9.342 -4.013 22.567 1.00 93.00 94 TYR A CA 1
ATOM 751 C C . TYR A 1 94 ? -9.472 -4.823 23.860 1.00 93.00 94 TYR A C 1
ATOM 753 O O . TYR A 1 94 ? -9.719 -6.028 23.816 1.00 93.00 94 TYR A O 1
ATOM 761 N N . ALA A 1 95 ? -9.323 -4.168 25.013 1.00 90.06 95 ALA A N 1
ATOM 762 C CA . ALA A 1 95 ? -9.529 -4.811 26.314 1.00 90.06 95 ALA A CA 1
ATOM 763 C C . ALA A 1 95 ? -10.957 -4.628 26.860 1.00 90.06 95 ALA A C 1
ATOM 765 O O . ALA A 1 95 ? -11.621 -5.600 27.203 1.00 90.06 95 ALA A O 1
ATOM 766 N N . HIS A 1 96 ? -11.429 -3.380 26.958 1.00 89.56 96 HIS A N 1
ATOM 767 C CA . HIS A 1 96 ? -12.689 -3.053 27.644 1.00 89.56 96 HIS A CA 1
ATOM 768 C C . HIS A 1 96 ? -13.675 -2.282 26.760 1.00 89.56 96 HIS A C 1
ATOM 770 O O . HIS A 1 96 ? -14.871 -2.560 26.775 1.00 89.56 96 HIS A O 1
ATOM 776 N N . PHE A 1 97 ? -13.192 -1.308 25.984 1.00 91.62 97 PHE A N 1
ATOM 777 C CA . PHE A 1 97 ? -14.039 -0.522 25.086 1.00 91.62 97 PHE A CA 1
ATOM 778 C C . PHE A 1 97 ? -14.079 -1.179 23.700 1.00 91.62 97 PHE A C 1
ATOM 780 O O . PHE A 1 97 ? -13.053 -1.171 23.021 1.00 91.62 97 PHE A O 1
ATOM 787 N N . PRO A 1 98 ? -15.222 -1.739 23.257 1.00 91.38 98 PRO A N 1
ATOM 788 C CA . PRO A 1 98 ? -15.318 -2.331 21.929 1.00 91.38 98 PRO A CA 1
ATOM 789 C C . PRO A 1 98 ? -15.188 -1.246 20.858 1.00 91.38 98 PRO A C 1
ATOM 791 O O . PRO A 1 98 ? -15.838 -0.197 20.935 1.00 91.38 98 PRO A O 1
ATOM 794 N N . ILE A 1 99 ? -14.340 -1.506 19.866 1.00 93.19 99 ILE A N 1
ATOM 795 C CA . ILE A 1 99 ? -14.095 -0.596 18.746 1.00 93.19 99 ILE A CA 1
ATOM 796 C C . ILE A 1 99 ? -15.129 -0.884 17.660 1.00 93.19 99 ILE A C 1
ATOM 798 O O . ILE A 1 99 ? -15.196 -1.997 17.145 1.00 93.19 99 ILE A O 1
ATOM 802 N N . ASN A 1 100 ? -15.901 0.131 17.275 1.00 91.44 100 ASN A N 1
ATOM 803 C CA . ASN A 1 100 ? -16.899 -0.002 16.219 1.00 91.44 100 ASN A CA 1
ATOM 804 C C . ASN A 1 100 ? -16.363 0.622 14.932 1.00 91.44 100 ASN A C 1
ATOM 806 O O . ASN A 1 100 ? -16.193 1.841 14.864 1.00 91.44 100 ASN A O 1
ATOM 810 N N . CYS A 1 101 ? -16.134 -0.201 13.911 1.00 91.25 101 CYS A N 1
ATOM 811 C CA . CYS A 1 101 ? -15.764 0.264 12.577 1.00 91.25 101 CYS A CA 1
ATOM 812 C C . CYS A 1 101 ? -16.988 0.230 11.663 1.00 91.25 101 CYS A C 1
ATOM 814 O O . CYS A 1 101 ? -17.584 -0.824 11.453 1.00 91.25 101 CYS A O 1
ATOM 816 N N . ILE A 1 102 ? -17.362 1.385 11.124 1.00 91.06 102 ILE A N 1
ATOM 817 C CA . ILE A 1 102 ? -18.470 1.534 10.184 1.00 91.06 102 ILE A CA 1
ATOM 818 C C . ILE A 1 102 ? -17.881 1.859 8.821 1.00 91.06 102 ILE A C 1
ATOM 820 O O . ILE A 1 102 ? -17.068 2.773 8.682 1.00 91.06 102 ILE A O 1
ATOM 824 N N . ILE A 1 103 ? -18.295 1.095 7.821 1.00 91.62 103 ILE A N 1
ATOM 825 C CA . ILE A 1 103 ? -17.853 1.268 6.445 1.00 91.62 103 ILE A CA 1
ATOM 826 C C . ILE A 1 103 ? -18.932 2.060 5.716 1.00 91.62 103 ILE A C 1
ATOM 828 O O . ILE A 1 103 ? -20.069 1.608 5.599 1.00 91.62 103 ILE A O 1
ATOM 832 N N . ASN A 1 104 ? -18.563 3.237 5.225 1.00 88.38 104 ASN A N 1
ATOM 833 C CA . ASN A 1 104 ? -19.443 4.127 4.484 1.00 88.38 104 ASN A CA 1
ATOM 834 C C . ASN A 1 104 ? -19.054 4.146 2.999 1.00 88.38 104 ASN A C 1
ATOM 836 O O . ASN A 1 104 ? -17.988 3.670 2.595 1.00 88.38 104 ASN A O 1
ATOM 840 N N . ASN A 1 105 ? -19.942 4.697 2.168 1.00 83.88 105 ASN A N 1
ATOM 841 C CA . ASN A 1 105 ? -19.696 4.937 0.742 1.00 83.88 105 ASN A CA 1
ATOM 842 C C . ASN A 1 105 ? -19.249 3.684 -0.036 1.00 83.88 105 ASN A C 1
ATOM 844 O O . ASN A 1 105 ? -18.395 3.759 -0.920 1.00 83.88 105 ASN A O 1
ATOM 848 N N . GLY A 1 106 ? -19.808 2.521 0.317 1.00 80.25 106 GLY A N 1
ATOM 849 C CA . GLY A 1 106 ? -19.516 1.255 -0.360 1.00 80.25 106 GLY A CA 1
ATOM 850 C C . GLY A 1 106 ? -18.062 0.790 -0.227 1.00 80.25 106 GLY A C 1
ATOM 851 O O . GLY A 1 106 ? -17.553 0.156 -1.145 1.00 80.25 106 GLY A O 1
ATOM 852 N N . GLY A 1 107 ? -17.378 1.129 0.874 1.00 84.62 107 GLY A N 1
ATOM 853 C CA . GLY A 1 107 ? -16.008 0.670 1.138 1.00 84.62 107 GLY A CA 1
ATOM 854 C C . GLY A 1 107 ? -14.912 1.713 0.944 1.00 84.62 107 GLY A C 1
ATOM 855 O O . GLY A 1 107 ? -13.740 1.375 1.092 1.00 84.62 107 GLY A O 1
ATOM 856 N N . LYS A 1 108 ? -15.266 2.961 0.617 1.00 89.88 108 LYS A N 1
ATOM 857 C CA . LYS A 1 108 ? -14.297 4.048 0.392 1.00 89.88 108 LYS A CA 1
ATOM 858 C C . LYS A 1 108 ? -13.980 4.866 1.637 1.00 89.88 108 LYS A C 1
ATOM 860 O O . LYS A 1 108 ? -12.922 5.477 1.686 1.00 89.88 108 LYS A O 1
ATOM 865 N N . ASP A 1 109 ? -14.858 4.858 2.634 1.00 91.81 109 ASP A N 1
ATOM 866 C CA . ASP A 1 109 ? -14.658 5.590 3.882 1.00 91.81 109 ASP A CA 1
ATOM 867 C C . ASP A 1 109 ? -14.829 4.651 5.072 1.00 91.81 109 ASP A C 1
ATOM 869 O O . ASP A 1 109 ? -15.771 3.857 5.122 1.00 91.81 109 ASP A O 1
ATOM 873 N N . VAL A 1 110 ? -13.933 4.765 6.050 1.00 93.25 110 VAL A N 1
ATOM 874 C CA . VAL A 1 110 ? -14.016 4.022 7.311 1.00 93.25 110 VAL A CA 1
ATOM 875 C C . VAL A 1 110 ? -14.136 5.002 8.463 1.00 93.25 110 VAL A C 1
ATOM 877 O O . VAL A 1 110 ? -13.282 5.868 8.663 1.00 93.25 110 VAL A O 1
ATOM 880 N N . GLU A 1 111 ? -15.207 4.851 9.235 1.00 93.44 111 GLU A N 1
ATOM 881 C CA . GLU A 1 111 ? -15.416 5.566 10.485 1.00 93.44 111 GLU A CA 1
ATOM 882 C C . GLU A 1 111 ? -15.140 4.647 11.671 1.00 93.44 111 GLU A C 1
ATOM 884 O O . GLU A 1 111 ? -15.759 3.595 11.815 1.00 93.44 111 GLU A O 1
ATOM 889 N N . ILE A 1 112 ? -14.247 5.069 12.558 1.00 93.88 112 ILE A N 1
ATOM 890 C CA . ILE A 1 112 ? -13.868 4.330 13.759 1.00 93.88 112 ILE A CA 1
ATOM 891 C C . ILE A 1 112 ? -14.433 5.078 14.957 1.00 93.88 112 ILE A C 1
ATOM 893 O O . ILE A 1 112 ? -14.117 6.249 15.196 1.00 93.88 112 ILE A O 1
ATOM 897 N N . ARG A 1 113 ? -15.306 4.402 15.700 1.00 93.56 113 ARG A N 1
ATOM 898 C CA . ARG A 1 113 ? -16.025 4.945 16.853 1.00 93.56 113 ARG A CA 1
ATOM 899 C C . ARG A 1 113 ? -15.635 4.205 18.125 1.00 93.56 113 ARG A C 1
ATOM 901 O O . ARG A 1 113 ? -15.274 3.030 18.089 1.00 93.56 113 ARG A O 1
ATOM 908 N N . ASN A 1 114 ? -15.766 4.901 19.254 1.00 92.25 114 ASN A N 1
ATOM 909 C CA . ASN A 1 114 ? -15.536 4.363 20.597 1.00 92.25 114 ASN A CA 1
ATOM 910 C C . ASN A 1 114 ? -14.098 3.868 20.861 1.00 92.25 114 ASN A C 1
ATOM 912 O O . ASN A 1 114 ? -13.858 3.059 21.756 1.00 92.25 114 ASN A O 1
ATOM 916 N N . PHE A 1 115 ? -13.112 4.374 20.115 1.00 91.88 115 PHE A N 1
ATOM 917 C CA . PHE A 1 115 ? -11.710 4.039 20.349 1.00 91.88 115 PHE A CA 1
ATOM 918 C C . PHE A 1 115 ? -11.252 4.562 21.720 1.00 91.88 115 PHE A C 1
ATOM 920 O O . PHE A 1 115 ? -11.309 5.765 21.979 1.00 91.88 115 PHE A O 1
ATOM 927 N N . LEU A 1 116 ? -10.820 3.664 22.613 1.00 90.62 116 LEU A N 1
ATOM 928 C CA . LEU A 1 116 ? -10.434 3.970 24.001 1.00 90.62 116 LEU A CA 1
ATOM 929 C C . LEU A 1 116 ? -11.521 4.729 24.802 1.00 90.62 116 LEU A C 1
ATOM 931 O O . LEU A 1 116 ? -11.201 5.485 25.720 1.00 90.62 116 LEU A O 1
ATOM 935 N N . GLY A 1 117 ? -12.797 4.584 24.423 1.00 89.19 117 GLY A N 1
ATOM 936 C CA . GLY A 1 117 ? -13.915 5.324 25.023 1.00 89.19 117 GLY A CA 1
ATOM 937 C C . GLY A 1 117 ? -14.005 6.800 24.610 1.00 89.19 117 GLY A C 1
ATOM 938 O O . GLY A 1 117 ? -14.705 7.587 25.249 1.00 89.19 117 GLY A O 1
ATOM 939 N N . GLN A 1 118 ? -13.290 7.216 23.561 1.00 89.94 118 GLN A N 1
ATOM 940 C CA . GLN A 1 118 ? -13.379 8.578 23.038 1.00 89.94 118 GLN A CA 1
ATOM 941 C C . GLN A 1 118 ? -14.711 8.810 22.313 1.00 89.94 118 GLN A C 1
ATOM 943 O O . GLN A 1 118 ? -15.195 7.958 21.569 1.00 89.94 118 GLN A O 1
ATOM 948 N N . LYS A 1 119 ? -15.274 10.014 22.485 1.00 91.81 119 LYS A N 1
ATOM 949 C CA . LYS A 1 119 ? -16.474 10.471 21.758 1.00 91.81 119 LYS A CA 1
ATOM 950 C C . LYS A 1 119 ? -16.175 10.941 20.329 1.00 91.81 119 LYS A C 1
ATOM 952 O O . LYS A 1 119 ? -17.095 11.088 19.532 1.00 91.81 119 LYS A O 1
ATOM 957 N N . VAL A 1 120 ? -14.907 11.214 20.019 1.00 91.88 120 VAL A N 1
ATOM 958 C CA . VAL A 1 120 ? -14.472 11.661 18.690 1.00 91.88 120 VAL A CA 1
ATOM 959 C C . VAL A 1 120 ? -14.535 10.488 17.717 1.00 91.88 120 VAL A C 1
ATOM 961 O O . VAL A 1 120 ? -14.086 9.388 18.033 1.00 91.88 120 VAL A O 1
ATOM 964 N N . VAL A 1 121 ? -15.092 10.734 16.533 1.00 92.69 121 VAL A N 1
ATOM 965 C CA . VAL A 1 121 ? -15.128 9.761 15.438 1.00 92.69 121 VAL A CA 1
ATOM 966 C C . VAL A 1 121 ? -13.921 9.995 14.543 1.00 92.69 121 VAL A C 1
ATOM 968 O O . VAL A 1 121 ? -13.752 11.090 14.006 1.00 92.69 121 VAL A O 1
ATOM 971 N N . PHE A 1 122 ? -13.095 8.969 14.363 1.00 91.50 122 PHE A N 1
ATOM 972 C CA . PHE A 1 122 ? -11.984 9.022 13.418 1.00 91.50 122 PHE A CA 1
ATOM 973 C C . PHE A 1 122 ? -12.492 8.612 12.042 1.00 91.50 122 PHE A C 1
ATOM 975 O O . PHE A 1 122 ? -13.108 7.559 11.899 1.00 91.50 122 PHE A O 1
ATOM 982 N N . ARG A 1 123 ? -12.255 9.450 11.036 1.00 92.44 123 ARG A N 1
ATOM 983 C CA . ARG A 1 123 ? -12.651 9.194 9.650 1.00 92.44 123 ARG A CA 1
ATOM 984 C C . ARG A 1 123 ? -11.400 9.025 8.810 1.00 92.44 123 ARG A C 1
ATOM 986 O O . ARG A 1 123 ? -10.557 9.919 8.804 1.00 92.44 123 ARG A O 1
ATOM 993 N N . VAL A 1 124 ? -11.299 7.904 8.108 1.00 93.44 124 VAL A N 1
ATOM 994 C CA . VAL A 1 124 ? -10.196 7.621 7.187 1.00 93.44 124 VAL A CA 1
ATOM 995 C C . VAL A 1 124 ? -10.777 7.396 5.801 1.00 93.44 124 VAL A C 1
ATOM 997 O O . VAL A 1 124 ? -11.586 6.488 5.605 1.00 93.44 124 VAL A O 1
ATOM 1000 N N . GLN A 1 125 ? -10.366 8.244 4.860 1.00 92.44 125 GLN A N 1
ATOM 1001 C CA . GLN A 1 125 ? -10.720 8.115 3.450 1.00 92.44 125 GLN A CA 1
ATOM 1002 C C . GLN A 1 125 ? -9.726 7.181 2.767 1.00 92.44 125 GLN A C 1
ATOM 1004 O O . GLN A 1 125 ? -8.512 7.328 2.933 1.00 92.44 125 GLN A O 1
ATOM 1009 N N . MET A 1 126 ? -10.234 6.221 2.003 1.00 92.88 126 MET A N 1
ATOM 1010 C CA . MET A 1 126 ? -9.404 5.295 1.244 1.00 92.88 126 MET A CA 1
ATOM 1011 C C . MET A 1 126 ? -8.875 5.953 -0.025 1.00 92.88 126 MET A C 1
ATOM 1013 O O . MET A 1 126 ? -9.515 6.805 -0.642 1.00 92.88 126 MET A O 1
ATOM 1017 N N . ARG A 1 127 ? -7.689 5.512 -0.440 1.00 92.06 127 ARG A N 1
ATOM 1018 C CA . ARG A 1 127 ? -7.099 5.889 -1.723 1.00 92.06 127 ARG A CA 1
ATOM 1019 C C . ARG A 1 127 ? -7.834 5.216 -2.880 1.00 92.06 127 ARG A C 1
ATOM 1021 O O . ARG A 1 127 ? -8.557 4.233 -2.715 1.00 92.06 127 ARG A O 1
ATOM 1028 N N . GLU A 1 128 ? -7.624 5.755 -4.072 1.00 87.88 128 GLU A N 1
ATOM 1029 C CA . GLU A 1 128 ? -8.273 5.284 -5.292 1.00 87.88 128 GLU A CA 1
ATOM 1030 C C . GLU A 1 128 ? -8.019 3.792 -5.552 1.00 87.88 128 GLU A C 1
ATOM 1032 O O . GLU A 1 128 ? -6.901 3.294 -5.418 1.00 87.88 128 GLU A O 1
ATOM 1037 N N . GLY A 1 129 ? -9.078 3.072 -5.934 1.00 87.38 129 GLY A N 1
ATOM 1038 C CA . GLY A 1 129 ? -9.001 1.648 -6.273 1.00 87.38 129 GLY A CA 1
ATOM 1039 C C . GLY A 1 129 ? -8.847 0.694 -5.082 1.00 87.38 129 GLY A C 1
ATOM 1040 O O . GLY A 1 129 ? -8.652 -0.501 -5.309 1.00 87.38 129 GLY A O 1
ATOM 1041 N N . VAL A 1 130 ? -8.943 1.190 -3.842 1.00 92.81 130 VAL A N 1
ATOM 1042 C CA . VAL A 1 130 ? -8.959 0.374 -2.619 1.00 92.81 130 VAL A CA 1
ATOM 1043 C C . VAL A 1 130 ? -10.377 0.309 -2.059 1.00 92.81 130 VAL A C 1
ATOM 1045 O O . VAL A 1 130 ? -11.049 1.331 -1.924 1.00 92.81 130 VAL A O 1
ATOM 1048 N N . ILE A 1 131 ? -10.829 -0.900 -1.732 1.00 92.94 131 ILE A N 1
ATOM 1049 C CA . ILE A 1 131 ? -12.142 -1.164 -1.146 1.00 92.94 131 ILE A CA 1
ATOM 1050 C C . ILE A 1 131 ? -11.946 -1.835 0.206 1.00 92.94 131 ILE A C 1
ATOM 1052 O O . ILE A 1 131 ? -11.220 -2.827 0.332 1.00 92.94 131 ILE A O 1
ATOM 1056 N N . VAL A 1 132 ? -12.631 -1.297 1.207 1.00 93.06 132 VAL A N 1
ATOM 1057 C CA . VAL A 1 132 ? -12.710 -1.865 2.546 1.00 93.06 132 VAL A CA 1
ATOM 1058 C C . VAL A 1 132 ? -13.994 -2.675 2.686 1.00 93.06 132 VAL A C 1
ATOM 1060 O O . VAL A 1 132 ? -15.080 -2.176 2.396 1.00 93.06 132 VAL A O 1
ATOM 1063 N N . ALA A 1 133 ? -13.881 -3.893 3.204 1.00 91.12 133 ALA A N 1
ATOM 1064 C CA . ALA A 1 133 ? -15.011 -4.728 3.586 1.00 91.12 133 ALA A CA 1
ATOM 1065 C C . ALA A 1 133 ? -14.797 -5.313 4.987 1.00 91.12 133 ALA A C 1
ATOM 1067 O O . ALA A 1 133 ? -13.685 -5.706 5.341 1.00 91.12 133 ALA A O 1
ATOM 1068 N N . ALA A 1 134 ? -15.861 -5.392 5.783 1.00 88.69 134 ALA A N 1
ATOM 1069 C CA . ALA A 1 134 ? -15.850 -6.164 7.021 1.00 88.69 134 ALA A CA 1
ATOM 1070 C C . ALA A 1 134 ? -15.928 -7.647 6.646 1.00 88.69 134 ALA A C 1
ATOM 1072 O O . ALA A 1 134 ? -16.742 -8.011 5.791 1.00 88.69 134 ALA A O 1
ATOM 1073 N N . SER A 1 135 ? -15.076 -8.495 7.224 1.00 84.56 135 SER A N 1
ATOM 1074 C CA . SER A 1 135 ? -15.144 -9.918 6.899 1.00 84.56 135 SER A CA 1
ATOM 1075 C C . SER A 1 135 ? -16.340 -10.573 7.587 1.00 84.56 135 SER A C 1
ATOM 1077 O O . SER A 1 135 ? -16.679 -10.288 8.732 1.00 84.56 135 SER A O 1
ATOM 1079 N N . THR A 1 136 ? -17.013 -11.460 6.859 1.00 84.00 136 THR A N 1
ATOM 1080 C CA . THR A 1 136 ? -18.151 -12.238 7.373 1.00 84.00 136 THR A CA 1
ATOM 1081 C C . THR A 1 136 ? -17.700 -13.441 8.192 1.00 84.00 136 THR A C 1
ATOM 1083 O O . THR A 1 136 ? -18.439 -13.928 9.041 1.00 84.00 136 THR A O 1
ATOM 1086 N N . ASN A 1 137 ? -16.489 -13.934 7.923 1.00 83.06 137 ASN A N 1
ATOM 1087 C CA . ASN A 1 137 ? -15.984 -15.192 8.471 1.00 83.06 137 ASN A CA 1
ATOM 1088 C C . ASN A 1 137 ? -15.482 -15.043 9.906 1.00 83.06 137 ASN A C 1
ATOM 1090 O O . ASN A 1 137 ? -15.575 -15.982 10.694 1.00 83.06 137 ASN A O 1
ATOM 1094 N N . GLN A 1 138 ? -14.930 -13.877 10.240 1.00 85.69 138 GLN A N 1
ATOM 1095 C CA . GLN A 1 138 ? -14.360 -13.619 11.548 1.00 85.69 138 GLN A CA 1
ATOM 1096 C C . GLN A 1 138 ? -14.856 -12.279 12.068 1.00 85.69 138 GLN A C 1
ATOM 1098 O O . GLN A 1 138 ? -14.806 -11.260 11.386 1.00 85.69 138 GLN A O 1
ATOM 1103 N N . LYS A 1 139 ? -15.338 -12.292 13.308 1.00 87.00 139 LYS A N 1
ATOM 1104 C CA . LYS A 1 139 ? -15.718 -11.070 14.002 1.00 87.00 139 LYS A CA 1
ATOM 1105 C C . LYS A 1 139 ? -14.474 -10.205 14.241 1.00 87.00 139 LYS A C 1
ATOM 1107 O O . LYS A 1 139 ? -13.392 -10.731 14.503 1.00 87.00 139 LYS A O 1
ATOM 1112 N N . ASP A 1 140 ? -14.664 -8.889 14.210 1.00 89.75 140 ASP A N 1
ATOM 1113 C CA . ASP A 1 140 ? -13.648 -7.892 14.565 1.00 89.75 140 ASP A CA 1
ATOM 1114 C C . ASP A 1 140 ? -12.432 -7.880 13.616 1.00 89.75 140 ASP A C 1
ATOM 1116 O O . ASP A 1 140 ? -11.283 -7.655 14.016 1.00 89.75 140 ASP A O 1
ATOM 1120 N N . GLU A 1 141 ? -12.700 -8.123 12.332 1.00 92.12 141 GLU A N 1
ATOM 1121 C CA . GLU A 1 141 ? -11.720 -8.075 11.254 1.00 92.12 141 GLU A CA 1
ATOM 1122 C C . GLU A 1 141 ? -12.193 -7.182 10.093 1.00 92.12 141 GLU A C 1
ATOM 1124 O O . GLU A 1 141 ? -13.352 -7.182 9.670 1.00 92.12 141 GLU A O 1
ATOM 1129 N N . LEU A 1 142 ? -11.241 -6.415 9.567 1.00 92.44 142 LEU A N 1
ATOM 1130 C CA . LEU A 1 142 ? -11.376 -5.559 8.402 1.00 92.44 142 LEU A CA 1
ATOM 1131 C C . LEU A 1 142 ? -10.501 -6.093 7.274 1.00 92.44 142 LEU A C 1
ATOM 1133 O O . LEU A 1 142 ? -9.322 -6.380 7.469 1.00 92.44 142 LEU A O 1
ATOM 1137 N N . THR A 1 143 ? -11.047 -6.155 6.071 1.00 93.38 143 THR A N 1
ATOM 1138 C CA . THR A 1 143 ? -10.311 -6.550 4.873 1.00 93.38 143 THR A CA 1
ATOM 1139 C C . THR A 1 143 ? -10.185 -5.369 3.925 1.00 93.38 143 THR A C 1
ATOM 1141 O O . THR A 1 143 ? -11.169 -4.734 3.557 1.00 93.38 143 THR A O 1
ATOM 1144 N N . LEU A 1 144 ? -8.951 -5.060 3.546 1.00 94.25 144 LEU A N 1
ATOM 1145 C CA . LEU A 1 144 ? -8.606 -4.052 2.553 1.00 94.25 144 LEU A CA 1
ATOM 1146 C C . LEU A 1 144 ? -8.208 -4.774 1.278 1.00 94.25 144 LEU A C 1
ATOM 1148 O O . LEU A 1 144 ? -7.265 -5.563 1.291 1.00 94.25 144 LEU A O 1
ATOM 1152 N N . THR A 1 145 ? -8.906 -4.503 0.186 1.00 93.25 145 THR A N 1
ATOM 1153 C CA . THR A 1 145 ? -8.650 -5.123 -1.116 1.00 93.25 145 THR A CA 1
ATOM 1154 C C . THR A 1 145 ? -8.325 -4.057 -2.149 1.00 93.25 145 THR A C 1
ATOM 1156 O O . THR A 1 145 ? -8.914 -2.978 -2.146 1.00 93.25 145 THR A O 1
ATOM 1159 N N . GLY A 1 146 ? -7.371 -4.336 -3.032 1.00 93.62 146 GLY A N 1
ATOM 1160 C CA . GLY A 1 146 ? -7.010 -3.405 -4.096 1.00 93.62 146 GLY A CA 1
ATOM 1161 C C . GLY A 1 146 ? -5.985 -3.976 -5.065 1.00 93.62 146 GLY A C 1
ATOM 1162 O O . GLY A 1 146 ? -5.376 -5.018 -4.822 1.00 93.62 146 GLY A O 1
ATOM 1163 N N . ASN A 1 147 ? -5.803 -3.284 -6.187 1.00 94.06 147 ASN A N 1
ATOM 1164 C CA . ASN A 1 147 ? -4.854 -3.701 -7.220 1.00 94.06 147 ASN A CA 1
ATOM 1165 C C . ASN A 1 147 ? -3.444 -3.123 -6.980 1.00 94.06 147 ASN A C 1
ATOM 1167 O O . ASN A 1 147 ? -2.462 -3.795 -7.279 1.00 94.06 147 ASN A O 1
ATOM 1171 N N . ASP A 1 148 ? -3.324 -1.907 -6.428 1.00 94.31 148 ASP A N 1
ATOM 1172 C CA . ASP A 1 148 ? -2.029 -1.278 -6.116 1.00 94.31 148 ASP A CA 1
ATOM 1173 C C . ASP A 1 148 ? -1.605 -1.545 -4.661 1.00 94.31 148 ASP A C 1
ATOM 1175 O O . ASP A 1 148 ? -2.287 -1.144 -3.715 1.00 94.31 148 ASP A O 1
ATOM 1179 N N . LEU A 1 149 ? -0.448 -2.189 -4.479 1.00 94.38 149 LEU A N 1
ATOM 1180 C CA . LEU A 1 149 ? 0.104 -2.523 -3.164 1.00 94.38 149 LEU A CA 1
ATOM 1181 C C . LEU A 1 149 ? 0.414 -1.278 -2.326 1.00 94.38 149 LEU A C 1
ATOM 1183 O O . LEU A 1 149 ? 0.223 -1.297 -1.108 1.00 94.38 149 LEU A O 1
ATOM 1187 N N . GLU A 1 150 ? 0.901 -0.207 -2.957 1.00 94.19 150 GLU A N 1
ATOM 1188 C CA . GLU A 1 150 ? 1.265 1.027 -2.254 1.00 94.19 150 GLU A CA 1
ATOM 1189 C C . GLU A 1 150 ? 0.022 1.709 -1.685 1.00 94.19 150 GLU A C 1
ATOM 1191 O O . GLU A 1 150 ? 0.003 2.096 -0.517 1.00 94.19 150 GLU A O 1
ATOM 1196 N N . ALA A 1 151 ? -1.041 1.795 -2.489 1.00 94.69 151 ALA A N 1
ATOM 1197 C CA . ALA A 1 151 ? -2.309 2.375 -2.069 1.00 94.69 151 ALA A CA 1
ATOM 1198 C C . ALA A 1 151 ? -2.950 1.563 -0.934 1.00 94.69 151 ALA A C 1
ATOM 1200 O O . ALA A 1 151 ? -3.316 2.145 0.087 1.00 94.69 151 ALA A O 1
ATOM 1201 N N . VAL A 1 152 ? -3.023 0.232 -1.070 1.00 95.25 152 VAL A N 1
ATOM 1202 C CA . VAL A 1 152 ? -3.582 -0.661 -0.036 1.00 95.25 152 VAL A CA 1
ATOM 1203 C C . VAL A 1 152 ? -2.790 -0.557 1.269 1.00 95.25 152 VAL A C 1
ATOM 1205 O O . VAL A 1 152 ? -3.373 -0.386 2.340 1.00 95.25 152 VAL A O 1
ATOM 1208 N N . SER A 1 153 ? -1.457 -0.606 1.184 1.00 95.75 153 SER A N 1
ATOM 1209 C CA . SER A 1 153 ? -0.585 -0.526 2.363 1.00 95.75 153 SER A CA 1
ATOM 1210 C C . SER A 1 153 ? -0.698 0.819 3.068 1.00 95.75 153 SER A C 1
ATOM 1212 O O . SER A 1 153 ? -0.719 0.864 4.297 1.00 95.75 153 SER A O 1
ATOM 1214 N N . GLN A 1 154 ? -0.789 1.909 2.306 1.00 95.62 154 GLN A N 1
ATOM 1215 C CA . GLN A 1 154 ? -0.924 3.240 2.879 1.00 95.62 154 GLN A CA 1
ATOM 1216 C C . GLN A 1 154 ? -2.279 3.420 3.565 1.00 95.62 154 GLN A C 1
ATOM 1218 O O . GLN A 1 154 ? -2.313 3.920 4.681 1.00 95.62 154 GLN A O 1
ATOM 1223 N N . CYS A 1 155 ? -3.370 2.931 2.970 1.00 95.25 155 CYS A N 1
ATOM 1224 C CA . CYS A 1 155 ? -4.688 2.957 3.611 1.00 95.25 155 CYS A CA 1
ATOM 1225 C C . CYS A 1 155 ? -4.690 2.195 4.946 1.00 95.25 155 CYS A C 1
ATOM 1227 O O . CYS A 1 155 ? -5.214 2.685 5.947 1.00 95.25 155 CYS A O 1
ATOM 1229 N N . ALA A 1 156 ? -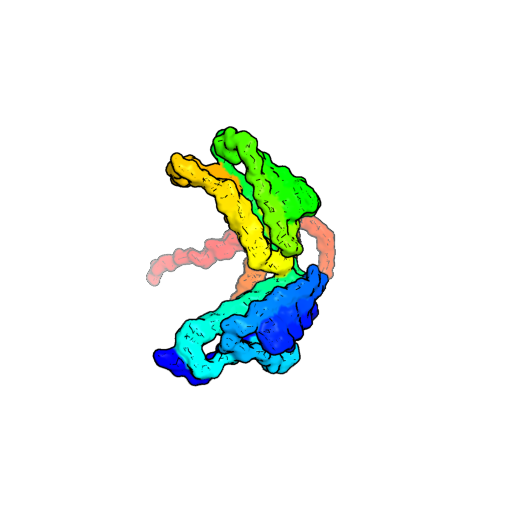4.056 1.017 4.986 1.00 95.44 156 ALA A N 1
ATOM 1230 C CA . ALA A 1 156 ? -3.896 0.251 6.221 1.00 95.44 156 ALA A CA 1
ATOM 1231 C C . ALA A 1 156 ? -3.091 1.027 7.278 1.00 95.44 156 ALA A C 1
ATOM 1233 O O . ALA A 1 156 ? -3.446 1.037 8.458 1.00 95.44 156 ALA A O 1
ATOM 1234 N N . ALA A 1 157 ? -2.020 1.702 6.853 1.00 96.25 157 ALA A N 1
ATOM 1235 C CA . ALA A 1 157 ? -1.209 2.535 7.730 1.00 96.25 157 ALA A CA 1
ATOM 1236 C C . ALA A 1 157 ? -1.997 3.745 8.259 1.00 96.25 157 ALA A C 1
ATOM 1238 O O . ALA A 1 157 ? -1.913 4.037 9.448 1.00 96.25 157 ALA A O 1
ATOM 1239 N N . ASP A 1 158 ? -2.799 4.407 7.425 1.00 95.25 158 ASP A N 1
ATOM 1240 C CA . ASP A 1 158 ? -3.602 5.573 7.810 1.00 95.25 158 ASP A CA 1
ATOM 1241 C C . ASP A 1 158 ? -4.658 5.198 8.874 1.00 95.25 158 ASP A C 1
ATOM 1243 O O . ASP A 1 158 ? -4.846 5.927 9.856 1.00 95.25 158 ASP A O 1
ATOM 1247 N N . ILE A 1 159 ? -5.275 4.013 8.754 1.00 94.44 159 ILE A N 1
ATOM 1248 C CA . ILE A 1 159 ? -6.161 3.434 9.783 1.00 94.44 159 ILE A CA 1
ATOM 1249 C C . ILE A 1 159 ? -5.399 3.204 11.093 1.00 94.44 159 ILE A C 1
ATOM 1251 O O . ILE A 1 159 ? -5.847 3.629 12.163 1.00 94.44 159 ILE A O 1
ATOM 1255 N N . GLN A 1 160 ? -4.236 2.554 11.020 1.00 94.31 160 GLN A N 1
ATOM 1256 C CA . GLN A 1 160 ? -3.430 2.238 12.198 1.00 94.31 160 GLN A CA 1
ATOM 1257 C C . GLN A 1 160 ? -2.943 3.509 12.915 1.00 94.31 160 GLN A C 1
ATOM 1259 O O . GLN A 1 160 ? -3.014 3.591 14.140 1.00 94.31 160 GLN A O 1
ATOM 1264 N N . GLN A 1 161 ? -2.472 4.513 12.169 1.00 94.25 161 GLN A N 1
ATOM 1265 C CA . GLN A 1 161 ? -1.990 5.782 12.726 1.00 94.25 161 GLN A CA 1
ATOM 1266 C C . GLN A 1 161 ? -3.116 6.596 13.369 1.00 94.25 161 GLN A C 1
ATOM 1268 O O . GLN A 1 161 ? -2.899 7.255 14.388 1.00 94.25 161 GLN A O 1
ATOM 1273 N N . SER A 1 162 ? -4.329 6.515 12.816 1.00 92.12 162 SER A N 1
ATOM 1274 C CA . SER A 1 162 ? -5.515 7.144 13.405 1.00 92.12 162 SER A CA 1
ATOM 1275 C C . SER A 1 162 ? -5.881 6.523 14.758 1.00 92.12 162 SER A C 1
ATOM 1277 O O . SER A 1 162 ? -6.305 7.236 15.665 1.00 92.12 162 SER A O 1
ATOM 1279 N N . CYS A 1 163 ? -5.642 5.219 14.928 1.00 89.94 163 CYS A N 1
ATOM 1280 C CA . CYS A 1 163 ? -5.923 4.467 16.155 1.00 89.94 163 CYS A CA 1
ATOM 1281 C C . CYS A 1 163 ? -4.728 4.385 17.117 1.00 89.94 163 CYS A C 1
ATOM 1283 O O . CYS A 1 163 ? -4.606 3.424 17.874 1.00 89.94 163 CYS A O 1
ATOM 1285 N N . LEU A 1 164 ? -3.810 5.353 17.092 1.00 92.00 164 LEU A N 1
ATOM 1286 C CA . LEU A 1 164 ? -2.642 5.325 17.968 1.00 92.00 164 LEU A CA 1
ATOM 1287 C C . LEU A 1 164 ? -2.965 5.917 19.346 1.00 92.00 164 LEU A C 1
ATOM 1289 O O . LEU A 1 164 ? -3.380 7.074 19.471 1.00 92.00 164 LEU A O 1
ATOM 1293 N N . VAL A 1 165 ? -2.718 5.140 20.404 1.00 92.38 165 VAL A N 1
ATOM 1294 C CA . VAL A 1 165 ? -2.847 5.608 21.790 1.00 92.38 165 VAL A CA 1
ATOM 1295 C C . VAL A 1 165 ? -1.761 6.644 22.090 1.00 92.38 165 VAL A C 1
ATOM 1297 O O . VAL A 1 165 ? -0.568 6.355 22.042 1.00 92.38 165 VAL A O 1
ATOM 1300 N N . LYS A 1 166 ? -2.174 7.869 22.433 1.00 90.69 166 LYS A N 1
ATOM 1301 C CA . LYS A 1 166 ? -1.274 8.975 22.799 1.00 90.69 166 LYS A CA 1
ATOM 1302 C C . LYS A 1 166 ? -1.332 9.244 24.304 1.00 90.69 166 LYS A C 1
ATOM 1304 O O . LYS A 1 166 ? -2.374 9.059 24.928 1.00 90.69 166 LYS A O 1
ATOM 1309 N N . LYS A 1 167 ? -0.226 9.750 24.869 1.00 92.00 167 LYS A N 1
ATOM 1310 C CA . LYS A 1 167 ? -0.105 10.188 26.280 1.00 92.00 167 LYS A CA 1
ATOM 1311 C C . LYS A 1 167 ? -0.376 9.088 27.331 1.00 92.00 167 LYS A C 1
ATOM 1313 O O . LYS A 1 167 ? -0.721 9.403 28.466 1.00 92.00 167 LYS A O 1
ATOM 1318 N N . LYS A 1 168 ? -0.228 7.812 26.966 1.00 91.50 168 LYS A N 1
ATOM 1319 C CA . LYS A 1 168 ? -0.309 6.644 27.861 1.00 91.50 168 LYS A CA 1
ATOM 1320 C C . LYS A 1 168 ? 0.792 5.643 27.505 1.00 91.50 168 LYS A C 1
ATOM 1322 O O . LYS A 1 168 ? 1.373 5.738 26.425 1.00 91.50 168 LYS A O 1
ATOM 1327 N N . ASP A 1 169 ? 1.057 4.687 28.393 1.00 94.12 169 ASP A N 1
ATOM 1328 C CA . ASP A 1 169 ? 2.005 3.604 28.118 1.00 94.12 169 ASP A CA 1
ATOM 1329 C C . ASP A 1 169 ? 1.430 2.606 27.099 1.00 94.12 169 ASP A C 1
ATOM 1331 O O . ASP A 1 169 ? 0.470 1.879 27.372 1.00 94.12 169 ASP A O 1
ATOM 1335 N N . ILE A 1 170 ? 2.063 2.555 25.928 1.00 92.62 170 ILE A N 1
ATOM 1336 C CA . ILE A 1 170 ? 1.697 1.682 24.808 1.00 92.62 170 ILE A CA 1
ATOM 1337 C C . ILE A 1 170 ? 1.848 0.191 25.127 1.00 92.62 170 ILE A C 1
ATOM 1339 O O . ILE A 1 170 ? 1.249 -0.635 24.454 1.00 92.62 170 ILE A O 1
ATOM 1343 N N . ARG A 1 171 ? 2.636 -0.182 26.142 1.00 92.06 171 ARG A N 1
ATOM 1344 C CA . ARG A 1 171 ? 2.839 -1.592 26.512 1.00 92.06 171 ARG A CA 1
ATOM 1345 C C . ARG A 1 171 ? 1.662 -2.154 27.299 1.00 92.06 171 ARG A C 1
ATOM 1347 O O . ARG A 1 171 ? 1.437 -3.360 27.290 1.00 92.06 171 ARG A O 1
ATOM 1354 N N . LYS A 1 172 ? 0.922 -1.281 27.987 1.00 92.38 172 LYS A N 1
ATOM 1355 C CA . LYS A 1 172 ? -0.271 -1.653 28.751 1.00 92.38 172 LYS A CA 1
ATOM 1356 C C . LYS A 1 172 ? -1.551 -1.453 27.946 1.00 92.38 172 LYS A C 1
ATOM 1358 O O . LYS A 1 172 ? -2.467 -2.261 28.069 1.00 92.38 172 LYS A O 1
ATOM 1363 N N . PHE A 1 173 ? -1.606 -0.398 27.134 1.00 92.38 173 PHE A N 1
ATOM 1364 C CA . PHE A 1 173 ? -2.741 -0.085 26.270 1.00 92.38 173 PHE A CA 1
ATOM 1365 C C . PHE A 1 173 ? -2.429 -0.490 24.829 1.00 92.38 173 PHE A C 1
ATOM 1367 O O . PHE A 1 173 ? -1.926 0.313 24.046 1.00 92.38 173 PHE A O 1
ATOM 1374 N N . LEU A 1 174 ? -2.748 -1.744 24.505 1.00 92.62 174 LEU A N 1
ATOM 1375 C CA . LEU A 1 174 ? -2.583 -2.341 23.174 1.00 92.62 174 LEU A CA 1
ATOM 1376 C C . LEU A 1 174 ? -3.831 -2.170 22.288 1.00 92.62 174 LEU A C 1
ATOM 1378 O O . LEU A 1 174 ? -3.965 -2.850 21.274 1.00 92.62 174 LEU A O 1
ATOM 1382 N N . ASP A 1 175 ? -4.762 -1.302 22.692 1.00 93.19 175 ASP A N 1
ATOM 1383 C CA . ASP A 1 175 ? -5.995 -1.057 21.950 1.00 93.19 175 ASP A CA 1
ATOM 1384 C C . ASP A 1 175 ? -5.663 -0.393 20.605 1.00 93.19 175 ASP A C 1
ATOM 1386 O O . ASP A 1 175 ? -4.978 0.633 20.558 1.00 93.19 175 ASP A O 1
ATOM 1390 N N . GLY A 1 176 ? -6.163 -0.956 19.507 1.00 93.31 176 GLY A N 1
ATOM 1391 C CA . GLY A 1 176 ? -5.842 -0.484 18.165 1.00 93.31 176 GLY A CA 1
ATOM 1392 C C . GLY A 1 176 ? -6.332 -1.408 17.060 1.00 93.31 176 GLY A C 1
ATOM 1393 O O . GLY A 1 176 ? -6.967 -2.434 17.299 1.00 93.31 176 GLY A O 1
ATOM 1394 N N . ILE A 1 177 ? -6.023 -1.028 15.823 1.00 94.81 177 ILE A N 1
ATOM 1395 C CA . ILE A 1 177 ? -6.299 -1.826 14.628 1.00 94.81 177 ILE A CA 1
ATOM 1396 C C . ILE A 1 177 ? -4.965 -2.115 13.952 1.00 94.81 177 ILE A C 1
ATOM 1398 O O . ILE A 1 177 ? -4.238 -1.189 13.590 1.00 94.81 177 ILE A O 1
ATOM 1402 N N . TYR A 1 178 ? -4.643 -3.395 13.786 1.00 95.75 178 TYR A N 1
ATOM 1403 C CA . TYR A 1 178 ? -3.338 -3.838 13.296 1.00 95.75 178 TYR A CA 1
ATOM 1404 C C . TYR A 1 178 ? -3.479 -4.747 12.088 1.00 95.75 178 TYR A C 1
ATOM 1406 O O . TYR A 1 178 ? -4.419 -5.530 12.006 1.00 95.75 178 TYR A O 1
ATOM 1414 N N . VAL A 1 179 ? -2.516 -4.681 11.168 1.00 95.88 179 VAL A N 1
ATOM 1415 C CA . VAL A 1 179 ? -2.427 -5.620 10.044 1.00 95.88 179 VAL A CA 1
ATOM 1416 C C . VAL A 1 179 ? -2.029 -6.995 10.581 1.00 95.88 179 VAL A C 1
ATOM 1418 O O . VAL A 1 179 ? -0.946 -7.136 11.147 1.00 95.88 179 VAL A O 1
ATOM 1421 N N . SER A 1 180 ? -2.894 -7.991 10.408 1.00 92.94 180 SER A N 1
ATOM 1422 C CA . SER A 1 180 ? -2.633 -9.382 10.788 1.00 92.94 180 SER A CA 1
ATOM 1423 C C . SER A 1 180 ? -1.923 -10.136 9.669 1.00 92.94 180 SER A C 1
ATOM 1425 O O . SER A 1 180 ? -0.891 -10.759 9.898 1.00 92.94 180 SER A O 1
ATOM 1427 N N . GLU A 1 181 ? -2.451 -10.043 8.449 1.00 92.88 181 GLU A N 1
ATOM 1428 C CA . GLU A 1 181 ? -1.974 -10.799 7.292 1.00 92.88 181 GLU A CA 1
ATOM 1429 C C . GLU A 1 181 ? -1.856 -9.907 6.058 1.00 92.88 181 GLU A C 1
ATOM 1431 O O . GLU A 1 181 ? -2.661 -8.996 5.835 1.00 92.88 181 GLU A O 1
ATOM 1436 N N . ARG A 1 182 ? -0.854 -10.207 5.229 1.00 93.06 182 ARG A N 1
ATOM 1437 C CA . ARG A 1 182 ? -0.631 -9.579 3.924 1.00 93.06 182 ARG A CA 1
ATOM 1438 C C . ARG A 1 182 ? -0.618 -10.678 2.879 1.00 93.06 182 ARG A C 1
ATOM 1440 O O . ARG A 1 182 ? 0.402 -11.336 2.697 1.00 93.06 182 ARG A O 1
ATOM 1447 N N . ASN A 1 183 ? -1.750 -10.861 2.216 1.00 90.00 183 ASN A N 1
ATOM 1448 C CA . ASN A 1 183 ? -1.945 -11.948 1.270 1.00 90.00 183 ASN A CA 1
ATOM 1449 C C . ASN A 1 183 ? -2.275 -11.405 -0.120 1.00 90.00 183 ASN A C 1
ATOM 1451 O O . ASN A 1 183 ? -2.597 -10.229 -0.322 1.00 90.00 183 ASN A O 1
ATOM 1455 N N . VAL A 1 184 ? -2.185 -12.297 -1.095 1.00 87.75 184 VAL A N 1
ATOM 1456 C CA . VAL A 1 184 ? -2.613 -12.050 -2.465 1.00 87.75 184 VAL A CA 1
ATOM 1457 C C . VAL A 1 184 ? -3.991 -12.696 -2.646 1.00 87.75 184 VAL A C 1
ATOM 1459 O O . VAL A 1 184 ? -4.227 -13.792 -2.143 1.00 87.75 184 VAL A O 1
ATOM 1462 N N . LEU A 1 185 ? -4.914 -12.013 -3.324 1.00 81.00 185 LEU A N 1
ATOM 1463 C CA . LEU A 1 185 ? -6.340 -12.374 -3.367 1.00 81.00 185 LEU A CA 1
ATOM 1464 C C . LEU A 1 185 ? -6.601 -13.790 -3.900 1.00 81.00 185 LEU A C 1
ATOM 1466 O O . LEU A 1 185 ? -7.353 -14.544 -3.293 1.00 81.00 185 LEU A O 1
ATOM 1470 N N . GLU A 1 186 ? -5.973 -14.172 -5.011 1.00 70.06 186 GLU A N 1
ATOM 1471 C CA . GLU A 1 186 ? -6.206 -15.492 -5.619 1.00 70.06 186 GLU A CA 1
ATOM 1472 C C . GLU A 1 186 ? -5.617 -16.662 -4.826 1.00 70.06 186 GLU A C 1
ATOM 1474 O O . GLU A 1 186 ? -6.090 -17.791 -4.962 1.00 70.06 186 GLU A O 1
ATOM 1479 N N . ASP A 1 187 ? -4.609 -16.416 -3.987 1.00 59.50 187 ASP A N 1
ATOM 1480 C CA . ASP A 1 187 ? -4.003 -17.482 -3.191 1.00 59.50 187 ASP A CA 1
ATOM 1481 C C . ASP A 1 187 ? -4.961 -17.926 -2.059 1.00 59.50 187 ASP A C 1
ATOM 1483 O O . ASP A 1 187 ? -4.991 -19.103 -1.710 1.00 59.50 187 ASP A O 1
ATOM 1487 N N . LEU A 1 188 ? -5.870 -17.048 -1.609 1.00 52.25 188 LEU A N 1
ATOM 1488 C CA . LEU A 1 188 ? -6.878 -17.377 -0.592 1.00 52.25 188 LEU A CA 1
ATOM 1489 C C . LEU A 1 188 ? -7.926 -18.388 -1.064 1.00 52.25 188 LEU A C 1
ATOM 1491 O O . LEU A 1 188 ? -8.396 -19.176 -0.252 1.00 52.25 188 LEU A O 1
ATOM 1495 N N . ASN A 1 189 ? -8.266 -18.414 -2.357 1.00 49.53 189 ASN A N 1
ATOM 1496 C CA . ASN A 1 189 ? -9.228 -19.386 -2.891 1.00 49.53 189 ASN A CA 1
ATOM 1497 C C . ASN A 1 189 ? -8.675 -20.819 -2.886 1.00 49.53 189 ASN A C 1
ATOM 1499 O O . ASN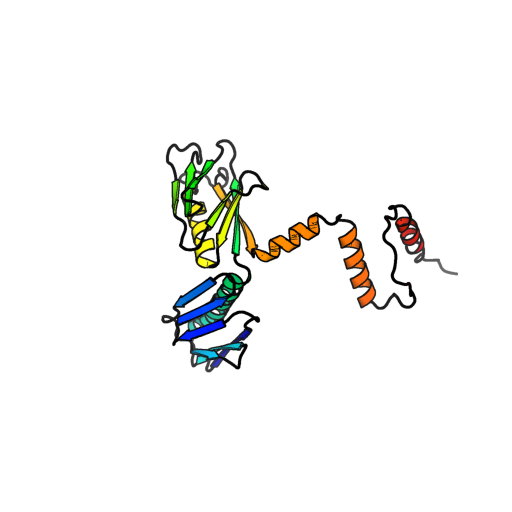 A 1 189 ? -9.451 -21.772 -2.909 1.00 49.53 189 ASN A O 1
ATOM 1503 N N . LYS A 1 190 ? -7.347 -20.985 -2.858 1.00 44.62 190 LYS A N 1
ATOM 1504 C CA . LYS A 1 190 ? -6.702 -22.303 -2.789 1.00 44.62 190 LYS A CA 1
ATOM 1505 C C . LYS A 1 190 ? -6.686 -22.846 -1.360 1.00 44.62 190 LYS A C 1
ATOM 1507 O O . LYS A 1 190 ? -6.878 -24.044 -1.174 1.00 44.62 190 LYS A O 1
ATOM 1512 N N . ASP A 1 191 ? -6.554 -21.975 -0.361 1.00 40.34 191 ASP A N 1
ATOM 1513 C CA . ASP A 1 191 ? -6.562 -22.369 1.052 1.00 40.34 191 ASP A CA 1
ATOM 1514 C C . ASP A 1 191 ? -7.963 -22.788 1.535 1.00 40.34 191 ASP A C 1
ATOM 1516 O O . ASP A 1 191 ? -8.092 -23.758 2.284 1.00 40.34 191 ASP A O 1
ATOM 1520 N N . THR A 1 192 ? -9.036 -22.147 1.050 1.00 45.38 192 THR A N 1
ATOM 1521 C CA . THR A 1 192 ? -10.424 -22.570 1.343 1.00 45.38 192 THR A CA 1
ATOM 1522 C C . THR A 1 192 ? -10.784 -23.926 0.730 1.00 45.38 192 THR A C 1
ATOM 1524 O O . THR A 1 192 ? -11.672 -24.619 1.229 1.00 45.38 192 THR A O 1
ATOM 1527 N N . GLN A 1 193 ? -10.098 -24.338 -0.339 1.00 33.16 193 GLN A N 1
ATOM 1528 C CA . GLN A 1 193 ? -10.264 -25.677 -0.912 1.00 33.16 193 GLN A CA 1
ATOM 1529 C C . GLN A 1 193 ? -9.427 -26.743 -0.196 1.00 33.16 193 GLN A C 1
ATOM 1531 O O . GLN A 1 193 ? -9.752 -27.924 -0.275 1.00 33.16 193 GLN A O 1
ATOM 1536 N N . LEU A 1 194 ? -8.413 -26.345 0.579 1.00 43.28 194 LEU A N 1
ATOM 1537 C CA . LEU A 1 194 ? -7.645 -27.266 1.418 1.00 43.28 194 LEU A CA 1
ATOM 1538 C C . LEU A 1 194 ? -8.297 -27.524 2.790 1.00 43.28 194 LEU A C 1
ATOM 1540 O O . LEU A 1 194 ? -8.000 -28.537 3.413 1.00 43.28 194 LEU A O 1
ATOM 1544 N N . SER A 1 195 ? -9.182 -26.638 3.263 1.00 37.56 195 SER A N 1
ATOM 1545 C CA . SER A 1 195 ? -9.915 -26.793 4.534 1.00 37.56 195 SER A CA 1
ATOM 1546 C C . SER A 1 195 ? -11.259 -27.522 4.408 1.00 37.56 195 SER A C 1
ATOM 1548 O O . SER A 1 195 ? -11.841 -27.912 5.420 1.00 37.56 195 SER A O 1
ATOM 1550 N N . SER A 1 196 ? -11.746 -27.725 3.180 1.00 35.09 196 SER A N 1
ATOM 1551 C CA . SER A 1 196 ? -12.927 -28.545 2.865 1.00 35.09 196 SER A CA 1
ATOM 1552 C C . SER A 1 196 ? -12.577 -29.987 2.471 1.00 35.09 196 SER A C 1
ATOM 1554 O O . SER A 1 196 ? -13.453 -30.849 2.486 1.00 35.09 196 SER A O 1
ATOM 1556 N N . GLY A 1 197 ? -11.301 -30.274 2.198 1.00 34.56 197 GLY A N 1
ATOM 1557 C CA . GLY A 1 197 ? -10.753 -31.628 2.209 1.00 34.56 197 GLY A CA 1
ATOM 1558 C C . GLY A 1 197 ? -10.372 -32.006 3.636 1.00 34.56 197 GLY A C 1
ATOM 1559 O O . GLY A 1 197 ? -9.711 -31.238 4.335 1.00 34.56 197 GLY A O 1
ATOM 1560 N N . SER A 1 198 ? -10.807 -33.173 4.106 1.00 31.89 198 SER A N 1
ATOM 1561 C CA . SER A 1 198 ? -10.420 -33.658 5.432 1.00 31.89 198 SER A CA 1
ATOM 1562 C C . SER A 1 198 ? -8.890 -33.606 5.580 1.00 31.89 198 SER A C 1
ATOM 1564 O O . SER A 1 198 ? -8.155 -34.063 4.703 1.00 31.89 198 SER A O 1
ATOM 1566 N N . ALA A 1 199 ? -8.384 -33.061 6.692 1.00 38.53 199 ALA A N 1
ATOM 1567 C CA . ALA A 1 199 ? -6.942 -32.923 6.956 1.00 38.53 199 ALA A CA 1
ATOM 1568 C C . ALA A 1 199 ? -6.153 -34.256 6.859 1.00 38.53 199 ALA A C 1
ATOM 1570 O O . ALA A 1 199 ? -4.923 -34.256 6.809 1.00 38.53 199 ALA A O 1
ATOM 1571 N N . ALA A 1 200 ? -6.856 -35.393 6.794 1.00 42.00 200 ALA A N 1
ATOM 1572 C CA . ALA A 1 200 ? -6.308 -36.721 6.559 1.00 42.00 200 ALA A CA 1
ATOM 1573 C C . ALA A 1 200 ? -5.812 -36.949 5.111 1.00 42.00 200 ALA A C 1
ATOM 1575 O O . ALA A 1 200 ? -4.828 -37.665 4.920 1.00 42.00 200 ALA A O 1
ATOM 1576 N N . GLU A 1 201 ? -6.417 -36.327 4.093 1.00 38.06 201 GLU A N 1
ATOM 1577 C CA . GLU A 1 201 ? -6.052 -36.567 2.683 1.00 38.06 201 GLU A CA 1
ATOM 1578 C C . GLU A 1 201 ? -4.737 -35.874 2.290 1.00 38.06 201 GLU A C 1
ATOM 1580 O O . GLU A 1 201 ? -3.921 -36.428 1.547 1.00 38.06 201 GLU A O 1
ATOM 1585 N N . VAL A 1 202 ? -4.462 -34.703 2.874 1.00 42.38 202 VAL A N 1
ATOM 1586 C CA . VAL A 1 202 ? -3.252 -33.910 2.587 1.00 42.38 202 VAL A CA 1
ATOM 1587 C C . VAL A 1 202 ? -1.984 -34.577 3.145 1.00 42.38 202 VAL A C 1
ATOM 1589 O O . VAL A 1 202 ? -0.907 -34.463 2.553 1.00 42.38 202 VAL A O 1
ATOM 1592 N N . CYS A 1 203 ? -2.095 -35.327 4.249 1.00 33.44 203 CYS A N 1
ATOM 1593 C CA . CYS A 1 203 ? -0.957 -36.027 4.854 1.00 33.44 203 CYS A CA 1
ATOM 1594 C C . CYS A 1 203 ? -0.517 -37.248 4.021 1.00 33.44 203 CYS A C 1
ATOM 1596 O O . CYS A 1 203 ? 0.679 -37.482 3.843 1.00 33.44 203 CYS A O 1
ATOM 1598 N N . SER A 1 204 ? -1.473 -37.966 3.419 1.00 40.41 204 SER A N 1
ATOM 1599 C CA . SER A 1 204 ? -1.199 -39.127 2.562 1.00 40.41 204 SER A CA 1
ATOM 1600 C C . SER A 1 204 ? -0.483 -38.729 1.265 1.00 40.41 204 SER A C 1
ATOM 1602 O O . SER A 1 204 ? 0.528 -39.327 0.894 1.00 40.41 204 SER A O 1
ATOM 1604 N N . HIS A 1 205 ? -0.923 -37.650 0.610 1.00 45.88 205 HIS A N 1
ATOM 1605 C CA . HIS A 1 205 ? -0.378 -37.256 -0.692 1.00 45.88 205 HIS A CA 1
ATOM 1606 C C . HIS A 1 205 ? 1.061 -36.715 -0.621 1.00 45.88 205 HIS A C 1
ATOM 1608 O O . HIS A 1 205 ? 1.868 -36.945 -1.528 1.00 45.88 205 HIS A O 1
ATOM 1614 N N . ARG A 1 206 ? 1.415 -36.041 0.483 1.00 40.03 206 ARG A N 1
ATOM 1615 C CA . ARG A 1 206 ? 2.764 -35.495 0.703 1.00 40.03 206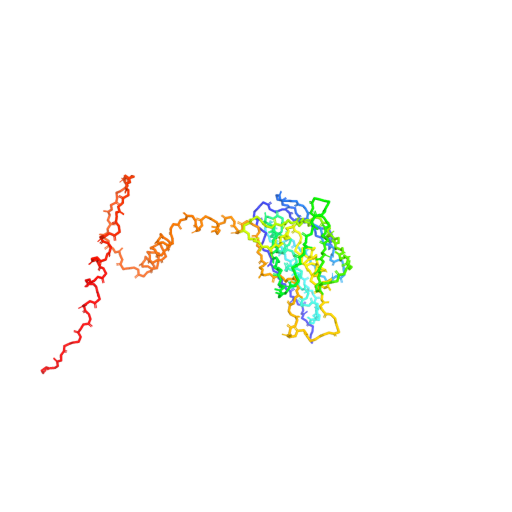 ARG A CA 1
ATOM 1616 C C . ARG A 1 206 ? 3.776 -36.575 1.097 1.00 40.03 206 ARG A C 1
ATOM 1618 O O . ARG A 1 206 ? 4.933 -36.505 0.686 1.00 40.03 206 ARG A O 1
ATOM 1625 N N . LEU A 1 207 ? 3.337 -37.605 1.827 1.00 41.47 207 LEU A N 1
ATOM 1626 C CA . LEU A 1 207 ? 4.168 -38.774 2.130 1.00 41.47 207 LEU A CA 1
ATOM 1627 C C . LEU A 1 207 ? 4.394 -39.635 0.874 1.00 41.47 207 LEU A C 1
ATOM 1629 O O . LEU A 1 207 ? 5.501 -40.116 0.638 1.00 41.47 207 LEU A O 1
ATOM 1633 N N . PHE A 1 208 ? 3.371 -39.767 0.022 1.00 39.28 208 PHE A N 1
ATOM 1634 C CA . PHE A 1 208 ? 3.446 -40.553 -1.213 1.00 39.28 208 PHE A CA 1
ATOM 1635 C C . PHE A 1 208 ? 4.369 -39.918 -2.267 1.00 39.28 208 PHE A C 1
ATOM 1637 O O . PHE A 1 208 ? 5.121 -40.619 -2.942 1.00 39.28 208 PHE A O 1
ATOM 1644 N N . THR A 1 209 ? 4.379 -38.585 -2.376 1.00 48.84 209 THR A N 1
ATOM 1645 C CA . THR A 1 209 ? 5.314 -37.860 -3.259 1.00 48.84 209 THR A CA 1
ATOM 1646 C C . THR A 1 209 ? 6.758 -37.902 -2.747 1.00 48.84 209 THR A C 1
ATOM 1648 O O . THR A 1 209 ? 7.669 -38.084 -3.553 1.00 48.84 209 THR A O 1
ATOM 1651 N N . MET A 1 210 ? 6.971 -37.838 -1.426 1.00 44.34 210 MET A N 1
ATOM 1652 C CA . MET A 1 210 ? 8.290 -38.038 -0.799 1.00 44.34 210 MET A CA 1
ATOM 1653 C C . MET A 1 210 ? 8.853 -39.451 -1.039 1.00 44.34 210 MET A C 1
ATOM 1655 O O . MET A 1 210 ? 10.025 -39.603 -1.376 1.00 44.34 210 MET A O 1
ATOM 1659 N N . LEU A 1 211 ? 8.028 -40.498 -0.926 1.00 47.19 211 LEU A N 1
ATOM 1660 C CA . LEU A 1 211 ? 8.465 -41.886 -1.148 1.00 47.19 211 LEU A CA 1
ATOM 1661 C C . LEU A 1 211 ? 8.761 -42.196 -2.625 1.00 47.19 211 LEU A C 1
ATOM 1663 O O . LEU A 1 211 ? 9.659 -42.986 -2.918 1.00 47.19 211 LEU A O 1
ATOM 1667 N N . LYS A 1 212 ? 8.069 -41.530 -3.561 1.00 45.75 212 LYS A N 1
ATOM 1668 C CA . LYS A 1 212 ? 8.319 -41.660 -5.006 1.00 45.75 212 LYS A CA 1
ATOM 1669 C C . LYS A 1 212 ? 9.644 -41.013 -5.437 1.00 45.75 212 LYS A C 1
ATOM 1671 O O . LYS A 1 212 ? 10.285 -41.517 -6.351 1.00 45.75 212 LYS A O 1
ATOM 1676 N N . GLN A 1 213 ? 10.082 -39.945 -4.761 1.00 48.34 213 GLN A N 1
ATOM 1677 C CA . GLN A 1 213 ? 11.391 -39.313 -5.000 1.00 48.34 213 GLN A CA 1
ATOM 1678 C C . GLN A 1 213 ? 12.570 -40.156 -4.483 1.00 48.34 213 GLN A C 1
ATOM 1680 O O . GLN A 1 213 ? 13.660 -40.070 -5.039 1.00 48.34 213 GLN A O 1
ATOM 1685 N N . ASN A 1 214 ? 12.338 -41.023 -3.491 1.00 45.81 214 ASN A N 1
ATOM 1686 C CA . ASN A 1 214 ? 13.359 -41.897 -2.899 1.00 45.81 214 ASN A CA 1
ATOM 1687 C C . ASN A 1 214 ? 13.381 -43.327 -3.477 1.00 45.81 214 ASN A C 1
ATOM 1689 O O . ASN A 1 214 ? 14.061 -44.191 -2.932 1.00 45.81 214 ASN A O 1
ATOM 1693 N N . ASN A 1 215 ? 12.667 -43.583 -4.582 1.00 45.91 215 ASN A N 1
ATOM 1694 C CA . ASN A 1 215 ? 12.749 -44.822 -5.370 1.00 45.91 215 ASN A CA 1
ATOM 1695 C C . ASN A 1 215 ? 12.497 -46.135 -4.582 1.00 45.91 215 ASN A C 1
ATOM 1697 O O . ASN A 1 215 ? 13.075 -47.173 -4.893 1.00 45.91 215 ASN A O 1
ATOM 1701 N N . LEU A 1 216 ? 11.617 -46.110 -3.571 1.00 50.25 216 LEU A N 1
ATOM 1702 C CA . LEU A 1 216 ? 11.309 -47.264 -2.702 1.00 50.25 216 LEU A CA 1
ATOM 1703 C C . LEU A 1 216 ? 10.032 -48.040 -3.086 1.00 50.25 216 LEU A C 1
ATOM 1705 O O . LEU A 1 216 ? 9.602 -48.920 -2.347 1.00 50.25 216 LEU A O 1
ATOM 1709 N N . LEU A 1 217 ? 9.407 -47.739 -4.229 1.00 43.91 217 LEU A N 1
ATOM 1710 C CA . LEU A 1 217 ? 8.171 -48.394 -4.679 1.00 43.91 217 LEU A CA 1
ATOM 1711 C C . LEU A 1 217 ? 8.293 -48.838 -6.141 1.00 43.91 217 LEU A C 1
ATOM 1713 O O . LEU A 1 217 ? 7.796 -48.172 -7.048 1.00 43.91 217 LEU A O 1
ATOM 1717 N N . GLN A 1 218 ? 8.945 -49.977 -6.375 1.00 33.34 218 GLN A N 1
ATOM 1718 C CA . GLN A 1 218 ? 8.740 -50.747 -7.602 1.00 33.34 218 GLN A CA 1
ATOM 1719 C C . GLN A 1 218 ? 7.759 -51.886 -7.304 1.00 33.34 218 GLN A C 1
ATOM 1721 O O . GLN A 1 218 ? 8.018 -52.697 -6.421 1.00 33.34 218 GLN A O 1
ATOM 1726 N N . GLY A 1 219 ? 6.645 -51.943 -8.045 1.00 38.56 219 GLY A N 1
ATOM 1727 C CA . GLY A 1 219 ? 5.833 -53.163 -8.140 1.00 38.56 219 GLY A CA 1
ATOM 1728 C C . GLY A 1 219 ? 4.387 -53.123 -7.636 1.00 38.56 219 GLY A C 1
ATOM 1729 O O . GLY A 1 219 ? 3.919 -54.145 -7.149 1.00 38.56 219 GLY A O 1
ATOM 1730 N N . ILE A 1 220 ? 3.642 -52.017 -7.770 1.00 35.28 220 ILE A N 1
ATOM 1731 C CA . ILE A 1 220 ? 2.177 -52.054 -7.580 1.00 35.28 220 ILE A CA 1
ATOM 1732 C C . ILE A 1 220 ? 1.484 -51.450 -8.805 1.00 35.28 220 ILE A C 1
ATOM 1734 O O . ILE A 1 220 ? 1.456 -50.237 -8.993 1.00 35.28 220 ILE A O 1
ATOM 1738 N N . THR A 1 221 ? 0.936 -52.321 -9.647 1.00 31.66 221 THR A N 1
ATOM 1739 C CA . THR A 1 221 ? 0.003 -51.998 -10.733 1.00 31.66 221 THR A CA 1
ATOM 1740 C C . THR A 1 221 ? -1.419 -52.295 -10.271 1.00 31.66 221 THR A C 1
ATOM 1742 O O . THR A 1 221 ? -1.703 -53.463 -10.047 1.00 31.66 221 THR A O 1
ATOM 1745 N N . PHE A 1 222 ? -2.311 -51.305 -10.176 1.00 30.30 222 PHE A N 1
ATOM 1746 C CA . PHE A 1 222 ? -3.776 -51.496 -10.173 1.00 30.30 222 PHE A CA 1
ATOM 1747 C C . PHE A 1 222 ? -4.424 -50.189 -10.668 1.00 30.30 222 PHE A C 1
ATOM 1749 O O . PHE A 1 222 ? -4.194 -49.138 -10.080 1.00 30.30 222 PHE A O 1
ATOM 1756 N N . TYR A 1 223 ? -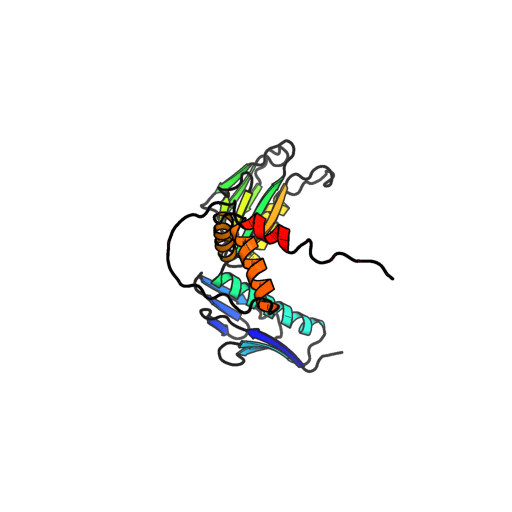4.888 -50.150 -11.921 1.00 27.39 223 TYR A N 1
ATOM 1757 C CA . TYR A 1 223 ? -6.276 -50.354 -12.377 1.00 27.39 223 TYR A CA 1
ATOM 1758 C C . TYR A 1 223 ? -7.259 -49.298 -11.846 1.00 27.39 223 TYR A C 1
ATOM 1760 O O . TYR A 1 223 ? -7.698 -49.351 -10.700 1.00 27.39 223 TYR A O 1
ATOM 1768 N N . ASP A 1 224 ? -7.598 -48.358 -12.734 1.00 31.39 224 ASP A N 1
ATOM 1769 C CA . ASP A 1 224 ? -8.721 -47.428 -12.619 1.00 31.39 224 ASP A CA 1
ATOM 1770 C C . ASP A 1 224 ? -10.033 -48.201 -12.462 1.00 31.39 224 ASP A C 1
ATOM 1772 O O . ASP A 1 224 ? -10.358 -49.023 -13.321 1.00 31.39 224 ASP A O 1
ATOM 1776 N N . SER A 1 225 ? -10.794 -47.915 -11.400 1.00 27.98 225 SER A N 1
ATOM 1777 C CA . SER A 1 225 ? -12.267 -47.790 -11.366 1.00 27.98 225 SER A CA 1
ATOM 1778 C C . SER A 1 225 ? -12.812 -47.990 -9.945 1.00 27.98 225 SER A C 1
ATOM 1780 O O . SER A 1 225 ? -12.302 -48.807 -9.188 1.00 27.98 225 SER A O 1
ATOM 1782 N N . TYR A 1 226 ? -13.922 -47.297 -9.667 1.00 26.42 226 TYR A N 1
ATOM 1783 C CA . TYR A 1 226 ? -14.863 -47.407 -8.537 1.00 26.42 226 TYR A CA 1
ATOM 1784 C C . TYR A 1 226 ? -14.802 -46.344 -7.426 1.00 26.42 226 TYR A C 1
ATOM 1786 O O . TYR A 1 226 ? -14.006 -46.375 -6.493 1.00 26.42 226 TYR A O 1
ATOM 1794 N N . HIS A 1 227 ? -15.790 -45.444 -7.528 1.00 31.84 227 HIS A N 1
ATOM 1795 C CA . HIS A 1 227 ? -16.508 -44.789 -6.436 1.00 31.84 227 HIS A CA 1
ATOM 1796 C C . HIS A 1 227 ? -16.791 -45.751 -5.266 1.00 31.84 227 HIS A C 1
ATOM 1798 O O . HIS A 1 227 ? -17.411 -46.793 -5.470 1.00 31.84 227 HIS A O 1
ATOM 1804 N N . GLY A 1 228 ? -16.456 -45.354 -4.035 1.00 26.97 228 GLY A N 1
ATOM 1805 C CA . GLY A 1 228 ? -16.957 -46.015 -2.826 1.00 26.97 228 GLY A CA 1
ATOM 1806 C C . GLY A 1 228 ? -16.063 -45.818 -1.604 1.00 26.97 228 GLY A C 1
ATOM 1807 O O . GLY A 1 228 ? -14.908 -46.221 -1.594 1.00 26.97 228 GLY A O 1
ATOM 1808 N N . SER A 1 229 ? -16.616 -45.203 -0.562 1.00 39.12 229 SER A N 1
ATOM 1809 C CA . SER A 1 229 ? -16.021 -44.987 0.761 1.00 39.12 229 SER A CA 1
ATOM 1810 C C . SER A 1 229 ? -15.437 -46.264 1.388 1.00 39.12 229 SER A C 1
ATOM 1812 O O . SER A 1 229 ? -16.193 -47.192 1.680 1.00 39.12 229 SER A O 1
ATOM 1814 N N . LEU A 1 230 ? -14.131 -46.281 1.688 1.00 29.89 230 LEU A N 1
ATOM 1815 C CA . LEU A 1 230 ? -13.511 -47.291 2.556 1.00 29.89 230 LEU A CA 1
ATOM 1816 C C . LEU A 1 230 ? -13.114 -46.693 3.913 1.00 29.89 230 LEU A C 1
ATOM 1818 O O . LEU A 1 230 ? -12.422 -45.682 4.009 1.00 29.89 230 LEU A O 1
ATOM 1822 N N . SER A 1 231 ? -13.579 -47.354 4.970 1.00 27.38 231 SER A N 1
ATOM 1823 C CA . SER A 1 231 ? -13.422 -47.010 6.382 1.00 27.38 231 SER A CA 1
ATOM 1824 C C . SER A 1 231 ? -11.989 -47.161 6.916 1.00 27.38 231 SER A C 1
ATOM 1826 O O . SER A 1 231 ? -11.268 -48.098 6.585 1.00 27.38 231 SER A O 1
ATOM 1828 N N . PHE A 1 232 ? -11.654 -46.276 7.855 1.00 31.11 232 PHE A N 1
ATOM 1829 C CA . PHE A 1 232 ? -10.378 -45.989 8.533 1.00 31.11 232 PHE A CA 1
ATOM 1830 C C . PHE A 1 232 ? -9.647 -47.160 9.248 1.00 31.11 232 PHE A C 1
ATOM 1832 O O . PHE A 1 232 ? -8.626 -46.937 9.893 1.00 31.11 232 PHE A O 1
ATOM 1839 N N . MET A 1 233 ? -10.117 -48.411 9.162 1.00 32.09 233 MET A N 1
ATOM 1840 C CA . MET A 1 233 ? -9.597 -49.525 9.981 1.00 32.09 233 MET A CA 1
ATOM 1841 C C . MET A 1 233 ? -8.491 -50.386 9.345 1.00 32.09 233 MET A C 1
ATOM 1843 O O . MET A 1 233 ? -7.899 -51.199 10.049 1.00 32.09 233 MET A O 1
ATOM 1847 N N . GLN A 1 234 ? -8.155 -50.218 8.062 1.00 33.62 234 GLN A N 1
ATOM 1848 C CA . GLN A 1 234 ? -7.158 -51.082 7.396 1.00 33.62 234 GLN A CA 1
ATOM 1849 C C . GLN A 1 234 ? -5.754 -50.468 7.244 1.00 33.62 234 GLN A C 1
ATOM 1851 O O . GLN A 1 234 ? -4.804 -51.188 6.947 1.00 33.62 234 GLN A O 1
ATOM 1856 N N . ILE A 1 235 ? -5.569 -49.174 7.526 1.00 38.03 235 ILE A N 1
ATOM 1857 C CA . ILE A 1 235 ? -4.270 -48.493 7.344 1.00 38.03 235 ILE A CA 1
ATOM 1858 C C . ILE A 1 235 ? -3.322 -48.705 8.544 1.00 38.03 235 ILE A C 1
ATOM 1860 O O . ILE A 1 235 ? -2.101 -48.698 8.387 1.00 38.03 235 ILE A O 1
ATOM 1864 N N . VAL A 1 236 ? -3.850 -48.996 9.738 1.00 35.97 236 VAL A N 1
ATOM 1865 C CA . VAL A 1 236 ? -3.028 -49.217 10.947 1.00 35.97 236 VAL A CA 1
ATOM 1866 C C . VAL A 1 236 ? -2.266 -50.555 10.903 1.00 35.97 236 VAL A C 1
ATOM 1868 O O . VAL A 1 236 ? -1.200 -50.679 11.505 1.00 35.97 236 VAL A O 1
ATOM 1871 N N . ALA A 1 237 ? -2.740 -51.541 10.132 1.00 35.50 237 ALA A N 1
ATOM 1872 C CA . ALA A 1 237 ? -2.132 -52.873 10.078 1.00 35.50 237 ALA A CA 1
ATOM 1873 C C . ALA A 1 237 ? -0.768 -52.905 9.357 1.00 35.50 237 ALA A C 1
ATOM 1875 O O . ALA A 1 237 ? 0.098 -53.699 9.717 1.00 35.50 237 ALA A O 1
ATOM 1876 N N . VAL A 1 238 ? -0.532 -52.013 8.390 1.00 37.69 238 VAL A N 1
ATOM 1877 C CA . VAL A 1 238 ? 0.724 -52.000 7.612 1.00 37.69 238 VAL A CA 1
ATOM 1878 C C . VAL A 1 238 ? 1.835 -51.237 8.345 1.00 37.69 238 VAL A C 1
ATOM 1880 O O . VAL A 1 238 ? 3.006 -51.607 8.272 1.00 37.69 238 VAL A O 1
ATOM 1883 N N . HIS A 1 239 ? 1.483 -50.230 9.149 1.00 33.56 239 HIS A N 1
ATOM 1884 C CA . HIS A 1 239 ? 2.463 -49.436 9.897 1.00 33.56 239 HIS A CA 1
ATOM 1885 C C . HIS A 1 239 ? 3.048 -50.181 11.114 1.00 33.56 239 HIS A C 1
ATOM 1887 O O . HIS A 1 239 ? 4.129 -49.844 11.595 1.00 33.56 239 HIS A O 1
ATOM 1893 N N . HIS A 1 240 ? 2.374 -51.232 11.594 1.00 30.61 240 HIS A N 1
ATOM 1894 C CA . HIS A 1 240 ? 2.834 -52.029 12.735 1.00 30.61 240 HIS A CA 1
ATOM 1895 C C . HIS A 1 240 ? 3.827 -53.147 12.356 1.00 30.61 240 HIS A C 1
ATOM 1897 O O . HIS A 1 240 ? 4.483 -53.705 13.238 1.00 30.61 240 HIS A O 1
ATOM 1903 N N . PHE A 1 241 ? 3.968 -53.460 11.060 1.00 31.06 241 PHE A N 1
ATOM 1904 C CA . PHE A 1 241 ? 4.846 -54.531 10.570 1.00 31.06 241 PHE A CA 1
ATOM 1905 C C . PHE A 1 241 ? 6.260 -54.036 10.207 1.00 31.06 241 PHE A C 1
ATOM 1907 O O . PHE A 1 241 ? 7.225 -54.780 10.334 1.00 31.06 241 PHE A O 1
ATOM 1914 N N . VAL A 1 242 ? 6.414 -52.758 9.837 1.00 40.59 242 VAL A N 1
ATOM 1915 C CA . VAL A 1 242 ? 7.707 -52.193 9.392 1.00 40.59 242 VAL A CA 1
ATOM 1916 C C . VAL A 1 242 ? 8.567 -51.670 10.556 1.00 40.59 242 VAL A C 1
ATOM 1918 O O . VAL A 1 242 ? 9.791 -51.680 10.474 1.00 40.59 242 VAL A O 1
ATOM 1921 N N . VAL A 1 243 ? 7.965 -51.293 11.691 1.00 38.78 243 VAL A N 1
ATOM 1922 C CA . VAL A 1 243 ? 8.697 -50.708 12.840 1.00 38.78 243 VAL A CA 1
ATOM 1923 C C . VAL A 1 243 ? 9.324 -51.770 13.771 1.00 38.78 243 VAL A C 1
ATOM 1925 O O . VAL A 1 243 ? 10.126 -51.437 14.638 1.00 38.78 243 VAL A O 1
ATOM 1928 N N . ARG A 1 244 ? 9.037 -53.068 13.580 1.00 33.88 244 ARG A N 1
ATOM 1929 C CA . ARG A 1 244 ? 9.621 -54.175 14.377 1.00 33.88 244 ARG A CA 1
ATOM 1930 C C . ARG A 1 244 ? 10.802 -54.904 13.709 1.00 33.88 244 ARG A C 1
ATOM 1932 O O . ARG A 1 244 ? 11.233 -55.930 14.222 1.00 33.88 244 ARG A O 1
ATOM 1939 N N . GLY A 1 245 ? 11.333 -54.396 12.592 1.00 33.72 245 GLY A N 1
ATOM 1940 C CA . GLY A 1 245 ? 12.387 -55.068 11.812 1.00 33.72 245 GLY A CA 1
ATOM 1941 C C . GLY A 1 245 ? 13.839 -54.686 12.134 1.00 33.72 245 GLY A C 1
ATOM 1942 O O . GLY A 1 245 ? 14.749 -55.360 11.667 1.00 33.72 245 GLY A O 1
ATOM 1943 N N . SER A 1 246 ? 14.094 -53.638 12.922 1.00 37.66 246 SER A N 1
ATOM 1944 C CA . SER A 1 246 ? 15.458 -53.197 13.262 1.00 37.66 246 SER A CA 1
ATOM 1945 C C . SER A 1 246 ? 15.756 -53.427 14.745 1.00 37.66 246 SER A C 1
ATOM 1947 O O . SER A 1 246 ? 15.848 -52.487 15.534 1.00 37.66 246 SER A O 1
ATOM 1949 N N . GLY A 1 247 ? 15.849 -54.702 15.126 1.00 29.48 247 GLY A N 1
ATOM 1950 C CA . GLY A 1 247 ? 16.238 -55.157 16.458 1.00 29.48 247 GLY A CA 1
ATOM 1951 C C . GLY A 1 247 ? 17.593 -55.859 16.421 1.00 29.48 247 GLY A C 1
ATOM 1952 O O . GLY A 1 247 ? 17.701 -56.986 15.957 1.00 29.48 247 GLY A O 1
ATOM 1953 N N . PHE A 1 248 ? 18.602 -55.150 16.914 1.00 31.89 248 PHE A N 1
ATOM 1954 C CA . PHE A 1 248 ? 19.882 -55.623 17.444 1.00 31.89 248 PHE A CA 1
ATOM 1955 C C . PHE A 1 248 ? 19.805 -57.055 18.029 1.00 31.89 248 PHE A C 1
ATOM 1957 O O . PHE A 1 248 ? 18.975 -57.305 18.904 1.00 31.89 248 PHE A O 1
ATOM 1964 N N . GLN A 1 249 ? 20.692 -57.971 17.617 1.00 34.22 249 GLN A N 1
ATOM 1965 C CA . GLN A 1 249 ? 20.987 -59.197 18.373 1.00 34.22 249 GLN A CA 1
ATOM 1966 C C . GLN A 1 249 ? 22.488 -59.295 18.705 1.00 34.22 249 GLN A C 1
ATOM 1968 O O . GLN A 1 249 ? 23.311 -58.825 17.917 1.00 34.22 249 GLN A O 1
ATOM 1973 N N . PRO A 1 250 ? 22.834 -59.833 19.893 1.00 35.28 250 PRO A N 1
ATOM 1974 C CA . PRO A 1 250 ? 24.160 -59.753 20.497 1.00 35.28 250 PRO A CA 1
ATOM 1975 C C . PRO A 1 250 ? 25.083 -60.908 20.072 1.00 35.28 250 PRO A C 1
ATOM 1977 O O . PRO A 1 250 ? 24.644 -61.902 19.504 1.00 35.28 250 PRO A O 1
ATOM 1980 N N . GLN A 1 251 ? 26.371 -60.731 20.370 1.00 37.22 251 GLN A N 1
ATOM 1981 C CA . GLN A 1 251 ? 27.498 -61.599 20.020 1.00 37.22 251 GLN A CA 1
ATOM 1982 C C . GLN A 1 251 ? 27.373 -63.052 20.516 1.00 37.22 251 GLN A C 1
ATOM 1984 O O . GLN A 1 251 ? 26.890 -63.299 21.623 1.00 37.22 251 GLN A O 1
ATOM 1989 N N . MET A 1 252 ? 27.937 -63.971 19.725 1.00 37.28 252 MET A N 1
ATOM 1990 C CA . MET A 1 252 ? 28.773 -65.077 20.207 1.00 37.28 252 MET A CA 1
ATOM 1991 C C . MET A 1 252 ? 30.169 -64.911 19.617 1.00 37.28 252 MET A C 1
ATOM 1993 O O . MET A 1 252 ? 30.244 -64.446 18.455 1.00 37.28 252 MET A O 1
#

InterPro domains:
  IPR000702 Large ribosomal subunit protein uL6-like [PTHR11655] (1-185)
  IPR002359 Large ribosomal subunit protein uL6, conserved site-2 [PS00700] (161-182)
  IPR020040 Large ribosomal subunit protein uL6, alpha-beta domain [PF00347] (12-85)
  IPR020040 Large ribosomal subunit protein uL6, alpha-beta domain [PF00347] (107-176)
  IPR036789 Large ribosomal subunit protein uL6-like, alpha-beta domain superfamily [G3DSA:3.90.930.12] (1-85)
  IPR036789 Large ribosomal subunit protein uL6-like, alpha-beta domain superfamily [G3DSA:3.90.930.12] (86-187)
  IPR036789 Large ribosomal subunit protein uL6-like, alpha-beta domain superfamily [SSF56053] (2-85)
  IPR036789 Large ribosomal subunit protein uL6-like, alpha-beta domain superfamily [SSF56053] (86-182)

pLDDT: mean 77.5, std 24.11, range [26.42, 96.25]

Foldseek 3Di:
DWDQKDKDKDFQDPQKDWDDDPQWIWIAHDQGIDIDGPPVAPWDWDDPPDGMIMIMDGRHDPVNNVVNVVVNVQVVLLSLLRYFWKKWKKFWDDDPFDWDWDAPPQFQKIWIACQVHDRDIDIQGADPFWGKDDDPVDPRMIMITGSHPVRSVVSQVSQQVSSDDPPDDCVVGVGGMGTDDIDTRVVVVVVVVCVVPDPVVVVVVVVVVVVVVVVPDDDDDDDDDDDDDDDPPPPVVVVVPVVPPDDDDDDD

Sequence (252 aa):
MKDIYQDDELIIPQGVKVSIKARDITVTGPRGTLNKNLRHLNIEIKFAGQDKLKFVVYHGGRKHVACIRTVRSLVNNMIIGVTKGFQYKMRYVYAHFPINCIINNGGKDVEIRNFLGQKVVFRVQMREGVIVAASTNQKDELTLTGNDLEAVSQCAADIQQSCLVKKKDIRKFLDGIYVSERNVLEDLNKDTQLSSGSAAEVCSHRLFTMLKQNNLLQGITFYDSYHGSLSFMQIVAVHHFVVRGSGFQPQM

Secondary structure (DSSP, 8-state):
--EEEEEEEEEPPTT-EEEEETTEEEEEETTEEEEEE-TTS--EEEESSSSEEEEEEEEE-HHHHHHHHHHHHHHHHHHHHHHT-EEEEEEEE-SSS--EEEEEGGGTEEEEESGGG-SPPEEEEPPTTEEEEE-SSSTTEEEEEES-HHHHHHHHHHHHHHT---SS-TTT---EEEEEEEEEHHHHHHHHHHSSS-HHHHHHHHHHHHHHHTT----------------TTSSHHHHHHHTTS-------